Protein AF-A0A2D6P9P2-F1 (afdb_monomer_lite)

pLDDT: mean 72.41, std 14.61, range [41.59, 93.06]

Sequence (341 aa):
MPAPKVDPKKFAAHMAKNKKPKKMTSTQKSLSDISKRANSEAYNEPQGQAKRMMSPLQKMRQDKERKDRDRSGKLKPGVIVRPGKSTAALQRRAMSRLNNDVSEISRSMTPMSKRFGKAVDAKKFDAYKKHVKKHDLDEPSVRFIDDNPNHMQAKRAMKDKNMAMAVKLYKAAHKESVDEGHLKKGQTVTPTKGPHKGVPHEIIHDFGDGHYNIKPKNMPASRIKYRLGAARAHKRDLKENTAMNEKLKVSDGMGAWISDFQGSDAPQFKGKSDKERKQMAVAAYLSAKNGKSEEVDEKKITLTTKMKQRAFDRANKTAKPKSMVSLKKAPFKIPPKGKGY

Secondary structure (DSSP, 8-state):
-PPP---HHHHHHHHHHT----PPPHHHHHHHHHHHHHHHHTT-STTHHHHHTS-HHHHHHHHHHHHHB-TTSPBPTT------THHHHHHHHHHHHHHHHHHHHHHHHS-GGGTSPSPB-HHHHHHHHHHHHHTT--HHHHHHHHH-TTSHHHHHHTTSHHHHHHHHHHHHHB--S--S--PPTT-EEEESSSTTTTS-EEEEEE-SSSEEEEEESS--GGG--STTS-EEEEGGGEEE---------GGGHHHHHHHHHHH---GGGTT--HHHHHHHHHHHHHHHHHT------HHHHHHHHHHHHHHHHHHHHHS--GGG---------PPP-----

Structure (mmCIF, N/CA/C/O backbone):
data_AF-A0A2D6P9P2-F1
#
_entry.id   AF-A0A2D6P9P2-F1
#
loop_
_atom_site.group_PDB
_atom_site.id
_atom_site.type_symbol
_atom_site.label_atom_id
_atom_site.label_alt_id
_atom_site.label_comp_id
_atom_site.label_asym_id
_atom_site.label_entity_id
_atom_site.label_seq_id
_atom_site.pdbx_PDB_ins_code
_atom_site.Cartn_x
_atom_site.Cartn_y
_atom_site.Cartn_z
_atom_site.occupancy
_atom_site.B_iso_or_equiv
_atom_site.auth_seq_id
_atom_site.auth_comp_id
_atom_site.auth_asym_id
_atom_site.auth_atom_id
_atom_site.pdbx_PDB_model_num
ATOM 1 N N . MET A 1 1 ? 55.353 -2.648 -111.403 1.00 57.50 1 MET A N 1
ATOM 2 C CA . MET A 1 1 ? 54.816 -3.109 -110.102 1.00 57.50 1 MET A CA 1
ATOM 3 C C . MET A 1 1 ? 53.314 -2.860 -110.081 1.00 57.50 1 MET A C 1
ATOM 5 O O . MET A 1 1 ? 52.928 -1.746 -110.415 1.00 57.50 1 MET A O 1
ATOM 9 N N . PRO A 1 2 ? 52.463 -3.856 -109.785 1.00 64.31 2 PRO A N 1
ATOM 10 C CA . PRO A 1 2 ? 51.017 -3.645 -109.753 1.00 64.31 2 PRO A CA 1
ATOM 11 C C . PRO A 1 2 ? 50.608 -2.832 -108.514 1.00 64.31 2 PRO A C 1
ATOM 13 O O . PRO A 1 2 ? 51.143 -3.042 -107.426 1.00 64.31 2 PRO A O 1
ATOM 16 N N . ALA A 1 3 ? 49.674 -1.892 -108.688 1.00 69.25 3 ALA A N 1
ATOM 17 C CA . ALA A 1 3 ? 49.214 -0.998 -107.627 1.00 69.25 3 ALA A CA 1
ATOM 18 C C . ALA A 1 3 ? 48.562 -1.771 -106.457 1.00 69.25 3 ALA A C 1
ATOM 20 O O . ALA A 1 3 ? 47.852 -2.758 -106.691 1.00 69.25 3 ALA A O 1
ATOM 21 N N . PRO A 1 4 ? 48.768 -1.340 -105.198 1.00 72.12 4 PRO A N 1
ATOM 22 C CA . PRO A 1 4 ? 48.192 -2.004 -104.035 1.00 72.12 4 PRO A CA 1
ATOM 23 C C . PRO A 1 4 ? 46.658 -1.931 -104.062 1.00 72.12 4 PRO A C 1
ATOM 25 O O . PRO A 1 4 ? 46.065 -0.858 -104.169 1.00 72.12 4 PRO A O 1
ATOM 28 N N . LYS A 1 5 ? 46.007 -3.096 -103.952 1.00 75.56 5 LYS A N 1
ATOM 29 C CA . LYS A 1 5 ? 44.544 -3.219 -103.906 1.00 75.56 5 LYS A CA 1
ATOM 30 C C . LYS A 1 5 ? 44.028 -2.645 -102.584 1.00 75.56 5 LYS A C 1
ATOM 32 O O . LYS A 1 5 ? 44.318 -3.181 -101.516 1.00 75.56 5 LYS A O 1
ATOM 37 N N . VAL A 1 6 ? 43.267 -1.554 -102.654 1.00 77.38 6 VAL A N 1
ATOM 38 C CA . VAL A 1 6 ? 42.610 -0.956 -101.484 1.00 77.38 6 VAL A CA 1
ATOM 39 C C . VAL A 1 6 ? 41.462 -1.858 -101.043 1.00 77.38 6 VAL A C 1
ATOM 41 O O . VAL A 1 6 ? 40.563 -2.162 -101.821 1.00 77.38 6 VAL A O 1
ATOM 44 N N . ASP A 1 7 ? 41.497 -2.280 -99.782 1.00 82.06 7 ASP A N 1
ATOM 45 C CA . ASP A 1 7 ? 40.491 -3.156 -99.187 1.00 82.06 7 ASP A CA 1
ATOM 46 C C . ASP A 1 7 ? 39.180 -2.368 -98.941 1.00 82.06 7 ASP A C 1
ATOM 48 O O . ASP A 1 7 ? 39.148 -1.469 -98.084 1.00 82.06 7 ASP A O 1
ATOM 52 N N . PRO A 1 8 ? 38.087 -2.648 -99.679 1.00 79.25 8 PRO A N 1
ATOM 53 C CA . PRO A 1 8 ? 36.887 -1.807 -99.687 1.00 79.25 8 PRO A CA 1
ATOM 54 C C . PRO A 1 8 ? 36.209 -1.727 -98.314 1.00 79.25 8 PRO A C 1
ATOM 56 O O . PRO A 1 8 ? 35.613 -0.704 -97.970 1.00 79.25 8 PRO A O 1
ATOM 59 N N . LYS A 1 9 ? 36.361 -2.762 -97.475 1.00 79.69 9 LYS A N 1
ATOM 60 C CA . LYS A 1 9 ? 35.843 -2.760 -96.099 1.00 79.69 9 LYS A CA 1
ATOM 61 C C . LYS A 1 9 ? 36.589 -1.770 -95.204 1.00 79.69 9 LYS A C 1
ATOM 63 O O . LYS A 1 9 ? 35.957 -1.068 -94.413 1.00 79.69 9 LYS A O 1
ATOM 68 N N . LYS A 1 10 ? 37.915 -1.668 -95.344 1.00 78.56 10 LYS A N 1
ATOM 69 C CA . LYS A 1 10 ? 38.721 -0.691 -94.591 1.00 78.56 10 LYS A CA 1
ATOM 70 C C . LYS A 1 10 ? 38.427 0.736 -95.042 1.00 78.56 10 LYS A C 1
ATOM 72 O O . LYS A 1 10 ? 38.303 1.617 -94.193 1.00 78.56 10 LYS A O 1
ATOM 77 N N . PHE A 1 11 ? 38.238 0.954 -96.343 1.00 78.56 11 PHE A N 1
ATOM 78 C CA . PHE A 1 11 ? 37.854 2.263 -96.871 1.00 78.56 11 PHE A CA 1
ATOM 79 C C . PHE A 1 11 ? 36.463 2.697 -96.378 1.00 78.56 11 PHE A C 1
ATOM 81 O O . PHE A 1 11 ? 36.302 3.807 -95.871 1.00 78.56 11 PHE A O 1
ATOM 88 N N . ALA A 1 12 ? 35.472 1.800 -96.412 1.00 79.44 12 ALA A N 1
ATOM 89 C CA . ALA A 1 12 ? 34.134 2.079 -95.891 1.00 79.44 12 ALA A CA 1
ATOM 90 C C . ALA A 1 12 ? 34.145 2.402 -94.384 1.00 79.44 12 ALA A C 1
ATOM 92 O O . ALA A 1 12 ? 33.489 3.349 -93.943 1.00 79.44 12 ALA A O 1
ATOM 93 N N . ALA A 1 13 ? 34.936 1.666 -93.595 1.00 78.50 13 ALA A N 1
ATOM 94 C CA . ALA A 1 13 ? 35.099 1.923 -92.166 1.00 78.50 13 ALA A CA 1
ATOM 95 C C . ALA A 1 13 ? 35.764 3.282 -91.886 1.00 78.50 13 ALA A C 1
ATOM 97 O O . ALA A 1 13 ? 35.364 3.987 -90.958 1.00 78.50 13 ALA A O 1
ATOM 98 N N . HIS A 1 14 ? 36.744 3.679 -92.701 1.00 75.56 14 HIS A N 1
ATOM 99 C CA . HIS A 1 14 ? 37.381 4.992 -92.599 1.00 75.56 14 HIS A CA 1
ATOM 100 C C . HIS A 1 14 ? 36.400 6.128 -92.939 1.00 75.56 14 HIS A C 1
ATOM 102 O O . HIS A 1 14 ? 36.301 7.111 -92.205 1.00 75.56 14 HIS A O 1
ATOM 108 N N . MET A 1 15 ? 35.583 5.958 -93.982 1.00 78.12 15 MET A N 1
ATOM 109 C CA . MET A 1 15 ? 34.559 6.936 -94.370 1.00 78.12 15 MET A CA 1
ATOM 110 C C . MET A 1 15 ? 33.424 7.058 -93.341 1.00 78.12 15 MET A C 1
ATOM 112 O O . MET A 1 15 ? 32.852 8.135 -93.176 1.00 78.12 15 MET A O 1
ATOM 116 N N . ALA A 1 16 ? 33.099 5.983 -92.617 1.00 74.00 16 ALA A N 1
ATOM 117 C CA . ALA A 1 16 ? 32.102 6.014 -91.548 1.00 74.00 16 ALA A CA 1
ATOM 118 C C . ALA A 1 16 ? 32.585 6.782 -90.305 1.00 74.00 16 ALA A C 1
ATOM 120 O O . ALA A 1 16 ? 31.787 7.481 -89.682 1.00 74.00 16 ALA A O 1
ATOM 121 N N . LYS A 1 17 ? 33.883 6.709 -89.974 1.00 69.81 17 LYS A N 1
ATOM 122 C CA . LYS A 1 17 ? 34.466 7.406 -88.812 1.00 69.81 17 LYS A CA 1
ATOM 123 C C . LYS A 1 17 ? 34.459 8.932 -88.947 1.00 69.81 17 LYS A C 1
ATOM 125 O O . LYS A 1 17 ? 34.343 9.619 -87.940 1.00 69.81 17 LYS A O 1
ATOM 130 N N . ASN A 1 18 ? 34.504 9.458 -90.173 1.00 67.56 18 ASN A N 1
ATOM 131 C CA . ASN A 1 18 ? 34.502 10.904 -90.429 1.00 67.56 18 ASN A CA 1
ATOM 132 C C . ASN A 1 18 ? 33.100 11.511 -90.616 1.00 67.56 18 ASN A C 1
ATOM 134 O O . ASN A 1 18 ? 32.968 12.722 -90.811 1.00 67.56 18 ASN A O 1
ATOM 138 N N . LYS A 1 19 ? 32.027 10.713 -90.529 1.00 72.56 19 LYS A N 1
ATOM 139 C CA . LYS A 1 19 ? 30.658 11.245 -90.550 1.00 72.56 19 LYS A CA 1
ATOM 140 C C . LYS A 1 19 ? 30.336 11.859 -89.190 1.00 72.56 19 LYS A C 1
ATOM 142 O O . LYS A 1 19 ? 30.062 11.151 -88.225 1.00 72.56 19 LYS A O 1
ATOM 147 N N . LYS A 1 20 ? 30.353 13.195 -89.120 1.00 68.81 20 LYS A N 1
ATOM 148 C CA . LYS A 1 20 ? 29.906 13.944 -87.935 1.00 68.81 20 LYS A CA 1
ATOM 149 C C . LYS A 1 20 ? 28.488 13.487 -87.543 1.00 68.81 20 LYS A C 1
ATOM 151 O O . LYS A 1 20 ? 27.648 13.315 -88.432 1.00 68.81 20 LYS A O 1
ATOM 156 N N . PRO A 1 21 ? 28.195 13.299 -86.243 1.00 67.56 21 PRO A N 1
ATOM 157 C CA . PRO A 1 21 ? 26.869 12.885 -85.802 1.00 67.56 21 PRO A CA 1
ATOM 158 C C . PRO A 1 21 ? 25.836 13.918 -86.261 1.00 67.56 21 PRO A C 1
ATOM 160 O O . PRO A 1 21 ? 26.009 15.119 -86.028 1.00 67.56 21 PRO A O 1
ATOM 163 N N . LYS A 1 22 ? 24.770 13.462 -86.931 1.00 71.12 22 LYS A N 1
ATOM 164 C CA . LYS A 1 22 ? 23.653 14.329 -87.328 1.00 71.12 22 LYS A CA 1
ATOM 165 C C . LYS A 1 22 ? 23.064 14.947 -86.057 1.00 71.12 22 LYS A C 1
ATOM 167 O O . LYS A 1 22 ? 22.481 14.245 -85.234 1.00 71.12 22 LYS A O 1
ATOM 172 N N . LYS A 1 23 ? 23.258 16.253 -85.866 1.00 74.12 23 LYS A N 1
ATOM 173 C CA . LYS A 1 23 ? 22.655 16.991 -84.752 1.00 74.12 23 LYS A CA 1
ATOM 174 C C . LYS A 1 23 ? 21.159 17.121 -85.041 1.00 74.12 23 LYS A C 1
ATOM 176 O O . LYS A 1 23 ? 20.794 17.601 -86.108 1.00 74.12 23 LYS A O 1
ATOM 181 N N . MET A 1 24 ? 20.308 16.676 -84.115 1.00 70.69 24 MET A N 1
ATOM 182 C CA . MET A 1 24 ? 18.855 16.833 -84.252 1.00 70.69 24 MET A CA 1
ATOM 183 C C . MET A 1 24 ? 18.488 18.315 -84.358 1.00 70.69 24 MET A C 1
ATOM 185 O O . MET A 1 24 ? 19.046 19.141 -83.623 1.00 70.69 24 MET A O 1
ATOM 189 N N . THR A 1 25 ? 17.545 18.634 -85.245 1.00 79.50 25 THR A N 1
ATOM 190 C CA . THR A 1 25 ? 16.988 19.989 -85.363 1.00 79.50 25 THR A CA 1
ATOM 191 C C . THR A 1 25 ? 16.241 20.360 -84.076 1.00 79.50 25 THR A C 1
ATOM 193 O O . THR A 1 25 ? 15.840 19.479 -83.309 1.00 79.50 25 THR A O 1
ATOM 196 N N . SER A 1 26 ? 16.065 21.655 -83.787 1.00 76.06 26 SER A N 1
ATOM 197 C CA . SER A 1 26 ? 15.370 22.087 -82.560 1.00 76.06 26 SER A CA 1
ATOM 198 C C . SER A 1 26 ? 13.946 21.524 -82.484 1.00 76.06 26 SER A C 1
ATOM 200 O O . SER A 1 26 ? 13.524 21.105 -81.410 1.00 76.06 26 SER A O 1
ATOM 202 N N . THR A 1 27 ? 13.267 21.395 -83.627 1.00 78.31 27 THR A N 1
ATOM 203 C CA . THR A 1 27 ? 11.942 20.772 -83.748 1.00 78.31 27 THR A CA 1
ATOM 204 C C . THR A 1 27 ? 11.964 19.280 -83.415 1.00 78.31 27 THR A C 1
ATOM 206 O O . THR A 1 27 ? 11.088 18.780 -82.721 1.00 78.31 27 THR A O 1
ATOM 209 N N . GLN A 1 28 ? 12.989 18.539 -83.847 1.00 79.19 28 GLN A N 1
ATOM 210 C CA . GLN A 1 28 ? 13.131 17.127 -83.472 1.00 79.19 28 GLN A CA 1
ATOM 211 C C . GLN A 1 28 ? 13.452 16.960 -81.983 1.00 79.19 28 GLN A C 1
ATOM 213 O O . GLN A 1 28 ? 12.984 16.013 -81.352 1.00 79.19 28 GLN A O 1
ATOM 218 N N . LYS A 1 29 ? 14.214 17.894 -81.400 1.00 77.94 29 LYS A N 1
ATOM 219 C CA . LYS A 1 29 ? 14.468 17.916 -79.954 1.00 77.94 29 LYS A CA 1
ATOM 220 C C . LYS A 1 29 ? 13.188 18.185 -79.168 1.00 77.94 29 LYS A C 1
ATOM 222 O O . LYS A 1 29 ? 12.883 17.397 -78.277 1.00 77.94 29 LYS A O 1
ATOM 227 N N . SER A 1 30 ? 12.415 19.207 -79.541 1.00 79.50 30 SER A N 1
ATOM 228 C CA . SER A 1 30 ? 11.166 19.544 -78.851 1.00 79.50 30 SER A CA 1
ATOM 229 C C . SER A 1 30 ? 10.149 18.407 -78.932 1.00 79.50 30 SER A C 1
ATOM 231 O O . SER A 1 30 ? 9.590 18.030 -77.907 1.00 79.50 30 SER A O 1
ATOM 233 N N . LEU A 1 31 ? 9.989 17.772 -80.097 1.00 80.31 31 LEU A N 1
ATOM 234 C CA . LEU A 1 31 ? 9.126 16.595 -80.249 1.00 80.31 31 LEU A CA 1
ATOM 235 C C . LEU A 1 31 ? 9.603 15.409 -79.398 1.00 80.31 31 LEU A C 1
ATOM 237 O O . LEU A 1 31 ? 8.785 14.727 -78.780 1.00 80.31 31 LEU A O 1
ATOM 241 N N . SER A 1 32 ? 10.920 15.184 -79.302 1.00 78.38 32 SER A N 1
ATOM 242 C CA . SER A 1 32 ? 11.469 14.138 -78.430 1.00 78.38 32 SER A CA 1
ATOM 243 C C . SER A 1 32 ? 11.206 14.420 -76.950 1.00 78.38 32 SER A C 1
ATOM 245 O O . SER A 1 32 ? 10.951 13.496 -76.182 1.00 78.38 32 SER A O 1
ATOM 247 N N . ASP A 1 33 ? 11.232 15.686 -76.542 1.00 80.25 33 ASP A N 1
ATOM 248 C CA . ASP A 1 33 ? 11.024 16.074 -75.151 1.00 80.25 33 ASP A CA 1
ATOM 249 C C . ASP A 1 33 ? 9.540 16.065 -74.775 1.00 80.25 33 ASP A C 1
ATOM 251 O O . ASP A 1 33 ? 9.209 15.637 -73.672 1.00 80.25 33 ASP A O 1
ATOM 255 N N . ILE A 1 34 ? 8.646 16.429 -75.702 1.00 77.31 34 ILE A N 1
ATOM 256 C CA . ILE A 1 34 ? 7.190 16.281 -75.548 1.00 77.31 34 ILE A CA 1
ATOM 257 C C . ILE A 1 34 ? 6.821 14.795 -75.437 1.00 77.31 34 ILE A C 1
ATOM 259 O O . ILE A 1 34 ? 6.101 14.410 -74.522 1.00 77.31 34 ILE A O 1
ATOM 263 N N . SER A 1 35 ? 7.388 13.939 -76.293 1.00 75.00 35 SER A N 1
ATOM 264 C CA . SER A 1 35 ? 7.209 12.480 -76.233 1.00 75.00 35 SER A CA 1
ATOM 265 C C . SER A 1 35 ? 7.694 11.874 -74.907 1.00 75.00 35 SER A C 1
ATOM 267 O O . SER A 1 35 ? 7.013 11.035 -74.314 1.00 75.00 35 SER A O 1
ATOM 269 N N . LYS A 1 36 ? 8.843 12.320 -74.380 1.00 74.75 36 LYS A N 1
ATOM 270 C CA . LYS A 1 36 ? 9.326 11.897 -73.052 1.00 74.75 36 LYS A CA 1
ATOM 271 C C . LYS A 1 36 ? 8.395 12.357 -71.931 1.00 74.75 36 LYS A C 1
ATOM 273 O O . LYS A 1 36 ? 8.162 11.589 -71.001 1.00 74.75 36 LYS A O 1
ATOM 278 N N . ARG A 1 37 ? 7.859 13.579 -72.022 1.00 73.06 37 ARG A N 1
ATOM 279 C CA . ARG A 1 37 ? 6.931 14.138 -71.029 1.00 73.06 37 ARG A CA 1
ATOM 280 C C . ARG A 1 37 ? 5.601 13.382 -71.022 1.00 73.06 37 ARG A C 1
ATOM 282 O O . ARG A 1 37 ? 5.218 12.881 -69.970 1.00 73.06 37 ARG A O 1
ATOM 289 N N . ALA A 1 38 ? 5.009 13.150 -72.192 1.00 64.69 38 ALA A N 1
ATOM 290 C CA . ALA A 1 38 ? 3.782 12.368 -72.344 1.00 64.69 38 ALA A CA 1
ATOM 291 C C . ALA A 1 38 ? 3.931 10.927 -71.814 1.00 64.69 38 ALA A C 1
ATOM 293 O O . ALA A 1 38 ? 3.071 10.439 -71.086 1.00 64.69 38 ALA A O 1
ATOM 294 N N . ASN A 1 39 ? 5.064 10.263 -72.077 1.00 64.44 39 ASN A N 1
ATOM 295 C CA . ASN A 1 39 ? 5.340 8.930 -71.521 1.00 64.44 39 ASN A CA 1
ATOM 296 C C . ASN A 1 39 ? 5.574 8.937 -69.998 1.00 64.44 39 ASN A C 1
ATOM 298 O O . ASN A 1 39 ? 5.305 7.940 -69.328 1.00 64.44 39 ASN A O 1
ATOM 302 N N . SER A 1 40 ? 6.075 10.042 -69.435 1.00 61.38 40 SER A N 1
ATOM 303 C CA . SER A 1 40 ? 6.220 10.202 -67.981 1.00 61.38 40 SER A CA 1
ATOM 304 C C . SER A 1 40 ? 4.900 10.540 -67.277 1.00 61.38 40 SER A C 1
ATOM 306 O O . SER A 1 40 ? 4.716 10.176 -66.117 1.00 61.38 40 SER A O 1
ATOM 308 N N . GLU A 1 41 ? 3.966 11.180 -67.983 1.00 56.53 41 GLU A N 1
ATOM 309 C CA . GLU A 1 41 ? 2.624 11.523 -67.498 1.00 56.53 41 GLU A CA 1
ATOM 310 C C . GLU A 1 41 ? 1.655 10.338 -67.600 1.00 56.53 41 GLU A C 1
ATOM 312 O O . GLU A 1 41 ? 0.906 10.098 -66.659 1.00 56.53 41 GLU A O 1
ATOM 317 N N . ALA A 1 42 ? 1.768 9.494 -68.632 1.00 52.81 42 ALA A N 1
ATOM 318 C CA . ALA A 1 42 ? 1.022 8.232 -68.741 1.00 52.81 42 ALA A CA 1
ATOM 319 C C . ALA A 1 42 ? 1.360 7.214 -67.624 1.00 52.81 42 ALA A C 1
ATOM 321 O O . ALA A 1 42 ? 0.612 6.273 -67.374 1.00 52.81 42 ALA A O 1
ATOM 322 N N . TYR A 1 43 ? 2.474 7.406 -66.907 1.00 49.25 43 TYR A N 1
ATOM 323 C CA . TYR A 1 43 ? 2.828 6.639 -65.704 1.00 49.25 43 TYR A CA 1
ATOM 324 C C . TYR A 1 43 ? 2.264 7.232 -64.396 1.00 49.25 43 TYR A C 1
ATOM 326 O O . TYR A 1 43 ? 2.482 6.656 -63.325 1.00 49.25 43 TYR A O 1
ATOM 334 N N . ASN A 1 44 ? 1.554 8.364 -64.482 1.00 52.28 44 ASN A N 1
ATOM 335 C CA . ASN A 1 44 ? 0.968 9.122 -63.375 1.00 52.28 44 ASN A CA 1
ATOM 336 C C . ASN A 1 44 ? -0.570 9.241 -63.468 1.00 52.28 44 ASN A C 1
ATOM 338 O O . ASN A 1 44 ? -1.151 10.167 -62.912 1.00 52.28 44 ASN A O 1
ATOM 342 N N . GLU A 1 45 ? -1.247 8.284 -64.099 1.00 49.41 45 GLU A N 1
ATOM 343 C CA . GLU A 1 45 ? -2.672 8.011 -63.846 1.00 49.41 45 GLU A CA 1
ATOM 344 C C . GLU A 1 45 ? -2.842 7.214 -62.521 1.00 49.41 45 GLU A C 1
ATOM 346 O O . GLU A 1 45 ? -1.845 6.727 -61.975 1.00 49.41 45 GLU A O 1
ATOM 351 N N . PRO A 1 46 ? -4.048 7.116 -61.914 1.00 44.38 46 PRO A N 1
ATOM 352 C CA . PRO A 1 46 ? -4.297 7.151 -60.458 1.00 44.38 46 PRO A CA 1
ATOM 353 C C . PRO A 1 46 ? -3.842 5.924 -59.639 1.00 44.38 46 PRO A C 1
ATOM 355 O O . PRO A 1 46 ? -4.227 5.752 -58.487 1.00 44.38 46 PRO A O 1
ATOM 358 N N . GLN A 1 47 ? -2.945 5.098 -60.171 1.00 47.97 47 GLN A N 1
ATOM 359 C CA . GLN A 1 47 ? -2.134 4.147 -59.405 1.00 47.97 47 GLN A CA 1
ATOM 360 C C . GLN A 1 47 ? -0.881 4.797 -58.769 1.00 47.97 47 GLN A C 1
ATOM 362 O O . GLN A 1 47 ? -0.149 4.151 -58.013 1.00 47.97 47 GLN A O 1
ATOM 367 N N . GLY A 1 48 ? -0.615 6.080 -59.051 1.00 45.47 48 GLY A N 1
ATOM 368 C CA . GLY A 1 48 ? 0.563 6.823 -58.580 1.00 45.47 48 GLY A CA 1
ATOM 369 C C . GLY A 1 48 ? 0.598 7.167 -57.082 1.00 45.47 48 GLY A C 1
ATOM 370 O O . GLY A 1 48 ? 1.687 7.331 -56.526 1.00 45.47 48 GLY A O 1
ATOM 371 N N . GLN A 1 49 ? -0.546 7.220 -56.387 1.00 48.12 49 GLN A N 1
ATOM 372 C CA . GLN A 1 49 ? -0.560 7.498 -54.940 1.00 48.12 49 GLN A CA 1
ATOM 373 C C . GLN A 1 49 ? 0.029 6.338 -54.118 1.00 48.12 49 GLN A C 1
ATOM 375 O O . GLN A 1 49 ? 0.782 6.572 -53.174 1.00 48.12 49 GLN A O 1
ATOM 380 N N . ALA A 1 50 ? -0.202 5.087 -54.528 1.00 47.72 50 ALA A N 1
ATOM 381 C CA . ALA A 1 50 ? 0.307 3.912 -53.817 1.00 47.72 50 ALA A CA 1
ATOM 382 C C . ALA A 1 50 ? 1.840 3.765 -53.911 1.00 47.72 50 ALA A C 1
ATOM 384 O O . ALA A 1 50 ? 2.487 3.332 -52.959 1.00 47.72 50 ALA A O 1
ATOM 385 N N . LYS A 1 51 ? 2.460 4.180 -55.026 1.00 49.66 51 LYS A N 1
ATOM 386 C CA . LYS A 1 51 ? 3.926 4.101 -55.203 1.00 49.66 51 LYS A CA 1
ATOM 387 C C . LYS A 1 51 ? 4.696 5.143 -54.391 1.00 49.66 51 LYS A C 1
ATOM 389 O O . LYS A 1 51 ? 5.849 4.895 -54.045 1.00 49.66 51 LYS A O 1
ATOM 394 N N . ARG A 1 52 ? 4.078 6.281 -54.052 1.00 51.78 52 ARG A N 1
ATOM 395 C CA . ARG A 1 52 ? 4.666 7.273 -53.131 1.00 51.78 52 ARG A CA 1
ATOM 396 C C . ARG A 1 52 ? 4.652 6.812 -51.669 1.00 51.78 52 ARG A C 1
ATOM 398 O O . ARG A 1 52 ? 5.428 7.326 -50.876 1.00 51.78 52 ARG A O 1
ATOM 405 N N . MET A 1 53 ? 3.829 5.816 -51.342 1.00 51.12 53 MET A N 1
ATOM 406 C CA . MET A 1 53 ? 3.703 5.236 -49.999 1.00 51.12 53 MET A CA 1
ATOM 407 C C . MET A 1 53 ? 4.644 4.038 -49.766 1.00 51.12 53 MET A C 1
ATOM 409 O O . MET A 1 53 ? 4.664 3.474 -48.675 1.00 51.12 53 MET A O 1
ATOM 413 N N . MET A 1 54 ? 5.431 3.621 -50.767 1.00 58.22 54 MET A N 1
ATOM 414 C CA . MET A 1 54 ? 6.369 2.504 -50.612 1.00 58.22 54 MET A CA 1
ATOM 415 C C . MET A 1 54 ? 7.629 2.957 -49.876 1.00 58.22 54 MET A C 1
ATOM 417 O O . MET A 1 54 ? 8.296 3.906 -50.293 1.00 58.22 54 MET A O 1
ATOM 421 N N . SER A 1 55 ? 7.991 2.248 -48.803 1.00 72.19 55 SER A N 1
ATOM 422 C CA . SER A 1 55 ? 9.195 2.587 -48.042 1.00 72.19 55 SER A CA 1
ATOM 423 C C . SER A 1 55 ? 10.450 2.496 -48.929 1.00 72.19 55 SER A C 1
ATOM 425 O O . SER A 1 55 ? 10.515 1.640 -49.823 1.00 72.19 55 SER A O 1
ATOM 427 N N . PRO A 1 56 ? 11.493 3.309 -48.671 1.00 70.62 56 PRO A N 1
ATOM 428 C CA . PRO A 1 56 ? 12.749 3.251 -49.426 1.00 70.62 56 PRO A CA 1
ATOM 429 C C . PRO A 1 56 ? 13.349 1.836 -49.517 1.00 70.62 56 PRO A C 1
ATOM 431 O O . PRO A 1 56 ? 13.937 1.462 -50.533 1.00 70.62 56 PRO A O 1
ATOM 434 N N . LEU A 1 57 ? 13.142 1.012 -48.483 1.00 69.38 57 LEU A N 1
ATOM 435 C CA . LEU A 1 57 ? 13.606 -0.373 -48.440 1.00 69.38 57 LEU A CA 1
ATOM 436 C C . LEU A 1 57 ? 12.794 -1.304 -49.352 1.00 69.38 57 LEU A C 1
ATOM 438 O O . LEU A 1 57 ? 13.368 -2.155 -50.033 1.00 69.38 57 LEU A O 1
ATOM 442 N N . GLN A 1 58 ? 11.470 -1.140 -49.398 1.00 72.94 58 GLN A N 1
ATOM 443 C CA . GLN A 1 58 ? 10.618 -1.896 -50.319 1.00 72.94 58 GLN A CA 1
ATOM 444 C C . GLN A 1 58 ? 10.924 -1.528 -51.774 1.00 72.94 58 GLN A C 1
ATOM 446 O O . GLN A 1 58 ? 10.943 -2.411 -52.632 1.00 72.94 58 GLN A O 1
ATOM 451 N N . LYS A 1 59 ? 11.230 -0.251 -52.041 1.00 76.75 59 LYS A N 1
ATOM 452 C CA . LYS A 1 59 ? 11.609 0.225 -53.376 1.00 76.75 59 LYS A CA 1
ATOM 453 C C . LYS A 1 59 ? 12.904 -0.432 -53.859 1.00 76.75 59 LYS A C 1
ATOM 455 O O . LYS A 1 59 ? 12.918 -1.033 -54.927 1.00 76.75 59 LYS A O 1
ATOM 460 N N . MET A 1 60 ? 13.942 -0.457 -53.018 1.00 70.56 60 MET A N 1
ATOM 461 C CA . MET A 1 60 ? 15.193 -1.162 -53.337 1.00 70.56 60 MET A CA 1
ATOM 462 C C . MET A 1 60 ? 15.002 -2.666 -53.578 1.00 70.56 60 MET A C 1
ATOM 464 O O . MET A 1 60 ? 15.683 -3.234 -54.432 1.00 70.56 60 MET A O 1
ATOM 468 N N . ARG A 1 61 ? 14.097 -3.329 -52.842 1.00 73.75 61 ARG A N 1
ATOM 469 C CA . ARG A 1 61 ? 13.803 -4.758 -53.056 1.00 73.75 61 ARG A CA 1
ATOM 470 C C . ARG A 1 61 ? 13.158 -5.002 -54.418 1.00 73.75 61 ARG A C 1
ATOM 472 O O . ARG A 1 61 ? 13.627 -5.876 -55.141 1.00 73.75 61 ARG A O 1
ATOM 479 N N . GLN A 1 62 ? 12.155 -4.206 -54.790 1.00 76.44 62 GLN A N 1
ATOM 480 C CA . GLN A 1 62 ? 11.499 -4.330 -56.095 1.00 76.44 62 GLN A CA 1
ATOM 481 C C . GLN A 1 62 ? 12.435 -3.993 -57.259 1.00 76.44 62 GLN A C 1
ATOM 483 O O . GLN A 1 62 ? 12.419 -4.690 -58.271 1.00 76.44 62 GLN A O 1
ATOM 488 N N . ASP A 1 63 ? 13.277 -2.967 -57.119 1.00 74.69 63 ASP A N 1
ATOM 489 C CA . ASP A 1 63 ? 14.241 -2.593 -58.159 1.00 74.69 63 ASP A CA 1
ATOM 490 C C . ASP A 1 63 ? 15.285 -3.697 -58.377 1.00 74.69 63 ASP A C 1
ATOM 492 O O . ASP A 1 63 ? 15.648 -4.002 -59.516 1.00 74.69 63 ASP A O 1
ATOM 496 N N . LYS A 1 64 ? 15.724 -4.355 -57.296 1.00 74.50 64 LYS A N 1
ATOM 497 C CA . LYS A 1 64 ? 16.630 -5.507 -57.372 1.00 74.50 64 LYS A CA 1
ATOM 498 C C . LYS A 1 64 ? 15.956 -6.719 -58.021 1.00 74.50 64 LYS A C 1
ATOM 500 O O . LYS A 1 64 ? 16.518 -7.310 -58.934 1.00 74.50 64 LYS A O 1
ATOM 505 N N . GLU A 1 65 ? 14.723 -7.028 -57.629 1.00 69.62 65 GLU A N 1
ATOM 506 C CA . GLU A 1 65 ? 13.951 -8.143 -58.192 1.00 69.62 65 GLU A CA 1
ATOM 507 C C . GLU A 1 65 ? 13.647 -7.951 -59.690 1.00 69.62 65 GLU A C 1
ATOM 509 O O . GLU A 1 65 ? 13.738 -8.897 -60.472 1.00 69.62 65 GLU A O 1
ATOM 514 N N . ARG A 1 66 ? 13.373 -6.713 -60.124 1.00 71.94 66 ARG A N 1
ATOM 515 C CA . ARG A 1 66 ? 13.231 -6.358 -61.548 1.00 71.94 66 ARG A CA 1
ATOM 516 C C . ARG A 1 66 ? 14.539 -6.487 -62.319 1.00 71.94 66 ARG A C 1
ATOM 518 O O . ARG A 1 66 ? 14.523 -6.880 -63.481 1.00 71.94 66 ARG A O 1
ATOM 525 N N . LYS A 1 67 ? 15.668 -6.152 -61.693 1.00 75.94 67 LYS A N 1
ATOM 526 C CA . LYS A 1 67 ? 16.993 -6.256 -62.314 1.00 75.94 67 LYS A CA 1
ATOM 527 C C . LYS A 1 67 ? 17.418 -7.712 -62.521 1.00 75.94 67 LYS A C 1
ATOM 529 O O . LYS A 1 67 ? 18.074 -8.011 -63.525 1.00 75.94 67 LYS A O 1
ATOM 534 N N . ASP A 1 68 ? 17.006 -8.592 -61.613 1.00 71.31 68 ASP A N 1
ATOM 535 C CA . ASP A 1 68 ? 17.366 -10.012 -61.601 1.00 71.31 68 ASP A CA 1
ATOM 536 C C . ASP A 1 68 ? 16.439 -10.882 -62.475 1.00 71.31 68 ASP A C 1
ATOM 538 O O . ASP A 1 68 ? 16.798 -12.014 -62.805 1.00 71.31 68 ASP A O 1
ATOM 542 N N . ARG A 1 69 ? 15.288 -10.357 -62.921 1.00 75.50 69 ARG A N 1
ATOM 543 C CA . ARG A 1 69 ? 14.389 -11.019 -63.882 1.00 75.50 69 ARG A CA 1
ATOM 544 C C . ARG A 1 69 ? 14.678 -10.620 -65.333 1.00 75.50 69 ARG A C 1
ATOM 546 O O . ARG A 1 69 ? 15.133 -9.516 -65.634 1.00 75.50 69 ARG A O 1
ATOM 553 N N . ASP A 1 70 ? 14.453 -11.553 -66.244 1.00 73.88 70 ASP A N 1
ATOM 554 C CA . ASP A 1 70 ? 14.484 -11.349 -67.685 1.00 73.88 70 ASP A CA 1
ATOM 555 C C . ASP A 1 70 ? 13.157 -10.762 -68.201 1.00 73.88 70 ASP A C 1
ATOM 557 O O . ASP A 1 70 ? 12.201 -10.547 -67.452 1.00 73.88 70 ASP A O 1
ATOM 561 N N . ARG A 1 71 ? 13.089 -10.487 -69.508 1.00 64.94 71 ARG A N 1
ATOM 562 C CA . ARG A 1 71 ? 11.910 -9.890 -70.162 1.00 64.94 71 ARG A CA 1
ATOM 563 C C . ARG A 1 71 ? 10.658 -10.779 -70.093 1.00 64.94 71 ARG A C 1
ATOM 565 O O . ARG A 1 71 ? 9.564 -10.279 -70.322 1.00 64.94 71 ARG A O 1
ATOM 572 N N . SER A 1 72 ? 10.822 -12.064 -69.770 1.00 63.16 72 SER A N 1
ATOM 573 C CA . SER A 1 72 ? 9.747 -13.047 -69.597 1.00 63.16 72 SER A CA 1
ATOM 574 C C . SER A 1 72 ? 9.353 -13.264 -68.129 1.00 63.16 72 SER A C 1
ATOM 576 O O . SER A 1 72 ? 8.500 -14.096 -67.832 1.00 63.16 72 SER A O 1
ATOM 578 N N . GLY A 1 73 ? 9.961 -12.516 -67.199 1.00 66.19 73 GLY A N 1
ATOM 579 C CA . GLY A 1 73 ? 9.705 -12.622 -65.763 1.00 66.19 73 GLY A CA 1
ATOM 580 C C . GLY A 1 73 ? 10.440 -13.771 -65.066 1.00 66.19 73 GLY A C 1
ATOM 581 O O . GLY A 1 73 ? 10.252 -13.960 -63.864 1.00 66.19 73 GLY A O 1
ATOM 582 N N . LYS A 1 74 ? 11.302 -14.515 -65.768 1.00 68.56 74 LYS A N 1
ATOM 583 C CA . LYS A 1 74 ? 12.122 -15.587 -65.190 1.00 68.56 74 LYS A CA 1
ATOM 584 C C . LYS A 1 74 ? 13.441 -15.022 -64.668 1.00 68.56 74 LYS A C 1
ATOM 586 O O . LYS A 1 74 ? 13.951 -14.028 -65.174 1.00 68.56 74 LYS A O 1
ATOM 591 N N . LEU A 1 75 ? 13.988 -15.608 -63.604 1.00 64.31 75 LEU A N 1
ATOM 592 C CA . LEU A 1 75 ? 15.277 -15.177 -63.052 1.00 64.31 75 LEU A CA 1
ATOM 593 C C . LEU A 1 75 ? 16.396 -15.432 -64.068 1.00 64.31 75 LEU A C 1
ATOM 595 O O . LEU A 1 75 ? 16.460 -16.508 -64.663 1.00 64.31 75 LEU A O 1
ATOM 599 N N . LYS A 1 76 ? 17.283 -14.451 -64.257 1.00 72.19 76 LYS A N 1
ATOM 600 C CA . LYS A 1 76 ? 18.400 -14.564 -65.200 1.00 72.19 76 LYS A CA 1
ATOM 601 C C . LYS A 1 76 ? 19.324 -15.725 -64.792 1.00 72.19 76 LYS A C 1
ATOM 603 O O . LYS A 1 76 ? 19.742 -15.786 -63.629 1.00 72.19 76 LYS A O 1
ATOM 608 N N . PRO A 1 77 ? 19.686 -16.627 -65.720 1.00 49.44 77 PRO A N 1
ATOM 609 C CA . PRO A 1 77 ? 20.593 -17.729 -65.420 1.00 49.44 77 PRO A CA 1
ATOM 610 C C . PRO A 1 77 ? 21.988 -17.168 -65.101 1.00 49.44 77 PRO A C 1
ATOM 612 O O . PRO A 1 77 ? 22.577 -16.453 -65.907 1.00 49.44 77 PRO A O 1
ATOM 615 N N . GLY A 1 78 ? 22.485 -17.438 -63.888 1.00 58.12 78 GLY A N 1
ATOM 616 C CA . GLY A 1 78 ? 23.746 -16.894 -63.353 1.00 58.12 78 GLY A CA 1
ATOM 617 C C . GLY A 1 78 ? 23.642 -16.317 -61.934 1.00 58.12 78 GLY A C 1
ATOM 618 O O . GLY A 1 78 ? 24.657 -16.159 -61.262 1.00 58.12 78 GLY A O 1
ATOM 619 N N . VAL A 1 79 ? 22.426 -16.078 -61.427 1.00 53.50 79 VAL A N 1
ATOM 620 C CA . VAL A 1 79 ? 22.165 -15.651 -60.034 1.00 53.50 79 VAL A CA 1
ATOM 621 C C . VAL A 1 79 ? 21.961 -16.870 -59.117 1.00 53.50 79 VAL A C 1
ATOM 623 O O . VAL A 1 79 ? 21.031 -16.930 -58.321 1.00 53.50 79 VAL A O 1
ATOM 626 N N . ILE A 1 80 ? 22.817 -17.889 -59.235 1.00 47.41 80 ILE A N 1
ATOM 627 C CA . ILE A 1 80 ? 22.889 -18.984 -58.256 1.00 47.41 80 ILE A CA 1
ATOM 628 C C . ILE A 1 80 ? 24.091 -18.689 -57.363 1.00 47.41 80 ILE A C 1
ATOM 630 O O . ILE A 1 80 ? 25.245 -18.895 -57.737 1.00 47.41 80 ILE A O 1
ATOM 634 N N . VAL A 1 81 ? 23.818 -18.133 -56.184 1.00 47.72 81 VAL A N 1
ATOM 635 C CA . VAL A 1 81 ? 24.840 -17.803 -55.187 1.00 47.72 81 VAL A CA 1
ATOM 636 C C . VAL A 1 81 ? 25.420 -19.102 -54.621 1.00 47.72 81 VAL A C 1
ATOM 638 O O . VAL A 1 81 ? 24.763 -19.806 -53.858 1.00 47.72 81 VAL A O 1
ATOM 641 N N . ARG A 1 82 ? 26.676 -19.408 -54.964 1.00 43.38 82 ARG A N 1
ATOM 642 C CA . ARG A 1 82 ? 27.499 -20.393 -54.242 1.00 43.38 82 ARG A CA 1
ATOM 643 C C . ARG A 1 82 ? 27.725 -19.902 -52.798 1.00 43.38 82 ARG A C 1
ATOM 645 O O . ARG A 1 82 ? 28.131 -18.749 -52.627 1.00 43.38 82 ARG A O 1
ATOM 652 N N . PRO A 1 83 ? 27.522 -20.726 -51.751 1.00 41.97 83 PRO A N 1
ATOM 653 C CA . PRO A 1 83 ? 27.686 -20.293 -50.366 1.00 41.97 83 PRO A CA 1
ATOM 654 C C . PRO A 1 83 ? 29.175 -20.264 -49.985 1.00 41.97 83 PRO A C 1
ATOM 656 O O . PRO A 1 83 ? 29.711 -21.196 -49.398 1.00 41.97 83 PRO A O 1
ATOM 659 N N . GLY A 1 84 ? 29.873 -19.185 -50.335 1.00 41.59 84 GLY A N 1
ATOM 660 C CA . GLY A 1 84 ? 31.234 -18.915 -49.867 1.00 41.59 84 GLY A CA 1
ATOM 661 C C . GLY A 1 84 ? 31.226 -17.993 -48.648 1.00 41.59 84 GLY A C 1
ATOM 662 O O . GLY A 1 84 ? 30.606 -16.934 -48.727 1.00 41.59 84 GLY A O 1
ATOM 663 N N . LYS A 1 85 ? 31.912 -18.416 -47.566 1.00 47.59 85 LYS A N 1
ATOM 664 C CA . LYS A 1 85 ? 32.466 -17.765 -46.334 1.00 47.59 85 LYS A CA 1
ATOM 665 C C . LYS A 1 85 ? 31.944 -16.392 -45.832 1.00 47.59 85 LYS A C 1
ATOM 667 O O . LYS A 1 85 ? 31.984 -16.133 -44.634 1.00 47.59 85 LYS A O 1
ATOM 672 N N . SER A 1 86 ? 31.404 -15.533 -46.686 1.00 47.84 86 SER A N 1
ATOM 673 C CA . SER A 1 86 ? 30.622 -14.334 -46.357 1.00 47.84 86 SER A CA 1
ATOM 674 C C . SER A 1 86 ? 29.272 -14.637 -45.693 1.00 47.84 86 SER A C 1
ATOM 676 O O . SER A 1 86 ? 28.739 -13.786 -44.982 1.00 47.84 86 SER A O 1
ATOM 678 N N . THR A 1 87 ? 28.737 -15.853 -45.854 1.00 53.16 87 THR A N 1
ATOM 679 C CA . THR A 1 87 ? 27.444 -16.259 -45.285 1.00 53.16 87 THR A CA 1
ATOM 680 C C . THR A 1 87 ? 27.461 -16.320 -43.766 1.00 53.16 87 THR A C 1
ATOM 682 O O . THR A 1 87 ? 26.446 -15.993 -43.184 1.00 53.16 87 THR A O 1
ATOM 685 N N . ALA A 1 88 ? 28.581 -16.623 -43.101 1.00 51.09 88 ALA A N 1
ATOM 686 C CA . ALA A 1 88 ? 28.647 -16.644 -41.634 1.00 51.09 88 ALA A CA 1
ATOM 687 C C . ALA A 1 88 ? 28.694 -15.233 -41.016 1.00 51.09 88 ALA A C 1
ATOM 689 O O . ALA A 1 88 ? 28.162 -14.999 -39.932 1.00 51.09 88 ALA A O 1
ATOM 690 N N . ALA A 1 89 ? 29.322 -14.267 -41.693 1.00 51.94 89 ALA A N 1
ATOM 691 C CA . ALA A 1 89 ? 29.297 -12.861 -41.282 1.00 51.94 89 ALA A CA 1
ATOM 692 C C . ALA A 1 89 ? 27.942 -12.220 -41.611 1.00 51.94 89 ALA A C 1
ATOM 694 O O . ALA A 1 89 ? 27.390 -11.487 -40.794 1.00 51.94 89 ALA A O 1
ATOM 695 N N . LEU A 1 90 ? 27.369 -12.551 -42.772 1.00 52.12 90 LEU A N 1
ATOM 696 C CA . LEU A 1 90 ? 26.037 -12.111 -43.172 1.00 52.12 90 LEU A CA 1
ATOM 697 C C . LEU A 1 90 ? 24.942 -12.778 -42.330 1.00 52.12 90 LEU A C 1
ATOM 699 O O . LEU A 1 90 ? 23.998 -12.094 -41.975 1.00 52.12 90 LEU A O 1
ATOM 703 N N . GLN A 1 91 ? 25.088 -14.048 -41.936 1.00 56.69 91 GLN A N 1
ATOM 704 C CA . GLN A 1 91 ? 24.211 -14.744 -40.987 1.00 56.69 91 GLN A CA 1
ATOM 705 C C . GLN A 1 91 ? 24.370 -14.172 -39.589 1.00 56.69 91 GLN A C 1
ATOM 707 O O . GLN A 1 91 ? 23.360 -13.948 -38.952 1.00 56.69 91 GLN A O 1
ATOM 712 N N . ARG A 1 92 ? 25.581 -13.851 -39.111 1.00 56.59 92 ARG A N 1
ATOM 713 C CA . ARG A 1 92 ? 25.743 -13.152 -37.822 1.00 56.59 92 ARG A CA 1
ATOM 714 C C . ARG A 1 92 ? 25.093 -11.770 -37.834 1.00 56.59 92 ARG A C 1
ATOM 716 O O . ARG A 1 92 ? 24.407 -11.413 -36.886 1.00 56.59 92 ARG A O 1
ATOM 723 N N . ARG A 1 93 ? 25.241 -11.024 -38.930 1.00 56.78 93 ARG A N 1
ATOM 724 C CA . ARG A 1 93 ? 24.651 -9.688 -39.114 1.00 56.78 93 ARG A CA 1
ATOM 725 C C . ARG A 1 93 ? 23.144 -9.737 -39.410 1.00 56.78 93 ARG A C 1
ATOM 727 O O . ARG A 1 93 ? 22.428 -8.794 -39.094 1.00 56.78 93 ARG A O 1
ATOM 734 N N . ALA A 1 94 ? 22.650 -10.823 -40.004 1.00 54.84 94 ALA A N 1
ATOM 735 C CA . ALA A 1 94 ? 21.229 -11.089 -40.217 1.00 54.84 94 ALA A CA 1
ATOM 736 C C . ALA A 1 94 ? 20.566 -11.602 -38.936 1.00 54.84 94 ALA A C 1
ATOM 738 O O . ALA A 1 94 ? 19.500 -11.120 -38.604 1.00 54.84 94 ALA A O 1
ATOM 739 N N . MET A 1 95 ? 21.219 -12.477 -38.171 1.00 52.56 95 MET A N 1
ATOM 740 C CA . MET A 1 95 ? 20.794 -12.908 -36.836 1.00 52.56 95 MET A CA 1
ATOM 741 C C . MET A 1 95 ? 20.800 -11.731 -35.860 1.00 52.56 95 MET A C 1
ATOM 743 O O . MET A 1 95 ? 19.865 -11.598 -35.089 1.00 52.56 95 MET A O 1
ATOM 747 N N . SER A 1 96 ? 21.780 -10.818 -35.920 1.00 56.69 96 SER A N 1
ATOM 748 C CA . SER A 1 96 ? 21.768 -9.608 -35.082 1.00 56.69 96 SER A CA 1
ATOM 749 C C . SER A 1 96 ? 20.643 -8.644 -35.466 1.00 56.69 96 SER A C 1
ATOM 751 O O . SER A 1 96 ? 20.042 -8.032 -34.592 1.00 56.69 96 SER A O 1
ATOM 753 N N . ARG A 1 97 ? 20.337 -8.513 -36.765 1.00 55.28 97 ARG A N 1
ATOM 754 C CA . ARG A 1 97 ? 19.203 -7.712 -37.254 1.00 55.28 97 ARG A CA 1
ATOM 755 C C . ARG A 1 97 ? 17.864 -8.352 -36.903 1.00 55.28 97 ARG A C 1
ATOM 757 O O . ARG A 1 97 ? 17.008 -7.653 -36.402 1.00 55.28 97 ARG A O 1
ATOM 764 N N . LEU A 1 98 ? 17.725 -9.667 -37.055 1.00 47.50 98 LEU A N 1
ATOM 765 C CA . LEU A 1 98 ? 16.537 -10.415 -36.644 1.00 47.50 98 LEU A CA 1
ATOM 766 C C . LEU A 1 98 ? 16.350 -10.390 -35.125 1.00 47.50 98 LEU A C 1
ATOM 768 O O . LEU A 1 98 ? 15.230 -10.231 -34.669 1.00 47.50 98 LEU A O 1
ATOM 772 N N . ASN A 1 99 ? 17.421 -10.470 -34.334 1.00 55.94 99 ASN A N 1
ATOM 773 C CA . ASN A 1 99 ? 17.345 -10.302 -32.881 1.00 55.94 99 ASN A CA 1
ATOM 774 C C . ASN A 1 99 ? 16.931 -8.874 -32.500 1.00 55.94 99 ASN A C 1
ATOM 776 O O . ASN A 1 99 ? 16.142 -8.709 -31.573 1.00 55.94 99 ASN A O 1
ATOM 780 N N . ASN A 1 100 ? 17.400 -7.852 -33.226 1.00 54.19 100 ASN A N 1
ATOM 781 C CA . ASN A 1 100 ? 16.936 -6.476 -33.039 1.00 54.19 100 ASN A CA 1
ATOM 782 C C . ASN A 1 100 ? 15.463 -6.318 -33.445 1.00 54.19 100 ASN A C 1
ATOM 784 O O . ASN A 1 100 ? 14.690 -5.813 -32.639 1.00 54.19 100 ASN A O 1
ATOM 788 N N . ASP A 1 101 ? 15.047 -6.841 -34.598 1.00 50.25 101 ASP A N 1
ATOM 789 C CA . ASP A 1 101 ? 13.667 -6.767 -35.093 1.00 50.25 101 ASP A CA 1
ATOM 790 C C . ASP A 1 101 ? 12.699 -7.553 -34.186 1.00 50.25 101 ASP A C 1
ATOM 792 O O . ASP A 1 101 ? 11.626 -7.066 -33.849 1.00 50.25 101 ASP A O 1
ATOM 796 N N . VAL A 1 102 ? 13.088 -8.735 -33.689 1.00 52.06 102 VAL A N 1
ATOM 797 C CA . VAL A 1 102 ? 12.321 -9.510 -32.694 1.00 52.06 102 VAL A CA 1
ATOM 798 C C . VAL A 1 102 ? 12.287 -8.782 -31.348 1.00 52.06 102 VAL A C 1
ATOM 800 O O . VAL A 1 102 ? 11.252 -8.792 -30.679 1.00 52.06 102 VAL A O 1
ATOM 803 N N . SER A 1 103 ? 13.365 -8.092 -30.952 1.00 54.84 103 SER A N 1
ATOM 804 C CA . SER A 1 103 ? 13.369 -7.234 -29.759 1.00 54.84 103 SER A CA 1
ATOM 805 C C . SER A 1 103 ? 12.455 -6.013 -29.925 1.00 54.84 103 SER A C 1
ATOM 807 O O . SER A 1 103 ? 11.818 -5.584 -28.969 1.00 54.84 103 SER A O 1
ATOM 809 N N . GLU A 1 104 ? 12.335 -5.473 -31.138 1.00 52.69 104 GLU A N 1
ATOM 810 C CA . GLU A 1 104 ? 11.460 -4.347 -31.475 1.00 52.69 104 GLU A CA 1
ATOM 811 C C . GLU A 1 104 ? 9.992 -4.771 -31.586 1.00 52.69 104 GLU A C 1
ATOM 813 O O . GLU A 1 104 ? 9.120 -4.055 -31.098 1.00 52.69 104 GLU A O 1
ATOM 818 N N . ILE A 1 105 ? 9.708 -5.963 -32.116 1.00 52.47 105 ILE A N 1
ATOM 819 C CA . ILE A 1 105 ? 8.361 -6.550 -32.168 1.00 52.47 105 ILE A CA 1
ATOM 820 C C . ILE A 1 105 ? 7.887 -6.962 -30.762 1.00 52.47 105 ILE A C 1
ATOM 822 O O . ILE A 1 105 ? 6.752 -6.702 -30.373 1.00 52.47 105 ILE A O 1
ATOM 826 N N . SER A 1 106 ? 8.759 -7.524 -29.926 1.00 52.19 106 SER A N 1
ATOM 827 C CA . SER A 1 106 ? 8.421 -7.813 -28.520 1.00 52.19 106 SER A CA 1
ATOM 828 C C . SER A 1 106 ? 8.261 -6.536 -27.675 1.00 52.19 106 SER A C 1
ATOM 830 O O . SER A 1 106 ? 7.397 -6.482 -26.792 1.00 52.19 106 SER A O 1
ATOM 832 N N . ARG A 1 107 ? 8.999 -5.460 -27.994 1.00 51.69 107 ARG A N 1
ATOM 833 C CA . ARG A 1 107 ? 8.746 -4.097 -27.479 1.00 51.69 107 ARG A CA 1
ATOM 834 C C . ARG A 1 107 ? 7.438 -3.502 -28.011 1.00 51.69 107 ARG A C 1
ATOM 836 O O . ARG A 1 107 ? 6.786 -2.753 -27.291 1.00 51.69 107 ARG A O 1
ATOM 843 N N . SER A 1 108 ? 7.021 -3.831 -29.237 1.00 49.72 108 SER A N 1
ATOM 844 C CA . SER A 1 108 ? 5.778 -3.334 -29.845 1.00 49.72 108 SER A CA 1
ATOM 845 C C . SER A 1 108 ? 4.520 -4.079 -29.371 1.00 49.72 108 SER A C 1
ATOM 847 O O . SER A 1 108 ? 3.422 -3.527 -29.453 1.00 49.72 108 SER A O 1
ATOM 849 N N . MET A 1 109 ? 4.677 -5.268 -28.786 1.00 50.62 109 MET A N 1
ATOM 850 C CA . MET A 1 109 ? 3.604 -6.026 -28.130 1.00 50.62 109 MET A CA 1
ATOM 851 C C . MET A 1 109 ? 3.545 -5.838 -26.608 1.00 50.62 109 MET A C 1
ATOM 853 O O . MET A 1 109 ? 2.593 -6.278 -25.966 1.00 50.62 109 MET A O 1
ATOM 857 N N . THR A 1 110 ? 4.524 -5.162 -26.000 1.00 55.47 110 THR A N 1
ATOM 858 C CA . THR A 1 110 ? 4.467 -4.837 -24.570 1.00 55.47 110 THR A CA 1
ATOM 859 C C . THR A 1 110 ? 3.568 -3.611 -24.343 1.00 55.47 110 THR A C 1
ATOM 861 O O . THR A 1 110 ? 3.750 -2.592 -25.025 1.00 55.47 110 THR A O 1
ATOM 864 N N . PRO A 1 111 ? 2.589 -3.676 -23.413 1.00 51.94 111 PRO A N 1
ATOM 865 C CA . PRO A 1 111 ? 1.711 -2.550 -23.096 1.00 51.94 111 PRO A CA 1
ATOM 866 C C . PRO A 1 111 ? 2.530 -1.336 -22.646 1.00 51.94 111 PRO A C 1
ATOM 868 O O . PRO A 1 111 ? 3.592 -1.484 -22.046 1.00 51.94 111 PRO A O 1
ATOM 871 N N . MET A 1 112 ? 2.047 -0.128 -22.941 1.00 45.75 112 MET A N 1
ATOM 872 C CA . MET A 1 112 ? 2.784 1.133 -22.754 1.00 45.75 112 MET A CA 1
ATOM 873 C C . MET A 1 112 ? 3.259 1.362 -21.303 1.00 45.75 112 MET A C 1
ATOM 875 O O . MET A 1 112 ? 4.314 1.958 -21.095 1.00 45.75 112 MET A O 1
ATOM 879 N N . SER A 1 113 ? 2.560 0.778 -20.319 1.00 51.84 113 SER A N 1
ATOM 880 C CA . SER A 1 113 ? 2.955 0.719 -18.900 1.00 51.84 113 SER A CA 1
ATOM 881 C C . SER A 1 113 ? 4.269 -0.027 -18.627 1.00 51.84 113 SER A C 1
ATOM 883 O O . SER A 1 113 ? 4.868 0.156 -17.574 1.00 51.84 113 SER A O 1
ATOM 885 N N . LYS A 1 114 ? 4.718 -0.874 -19.560 1.00 54.41 114 LYS A N 1
ATOM 886 C CA . LYS A 1 114 ? 6.021 -1.556 -19.545 1.00 54.41 114 LYS A CA 1
ATOM 887 C C . LYS A 1 114 ? 7.064 -0.875 -20.446 1.00 54.41 114 LYS A C 1
ATOM 889 O O . LYS A 1 114 ? 8.222 -1.280 -20.426 1.00 54.41 114 LYS A O 1
ATOM 894 N N . ARG A 1 115 ? 6.672 0.120 -21.257 1.00 49.59 115 ARG A N 1
ATOM 895 C CA . ARG A 1 115 ? 7.568 0.850 -22.181 1.00 49.59 115 ARG A CA 1
ATOM 896 C C . ARG A 1 115 ? 8.160 2.099 -21.554 1.00 49.59 115 ARG A C 1
ATOM 898 O O . ARG A 1 115 ? 9.349 2.354 -21.713 1.00 49.59 115 ARG A O 1
ATOM 905 N N . PHE A 1 116 ? 7.339 2.851 -20.832 1.00 48.47 116 PHE A N 1
ATOM 906 C CA . PHE A 1 116 ? 7.821 3.855 -19.898 1.00 48.47 116 PHE A CA 1
ATOM 907 C C . PHE A 1 116 ? 8.072 3.110 -18.592 1.00 48.47 116 PHE A C 1
ATOM 909 O O . PHE A 1 116 ? 7.154 2.495 -18.055 1.00 48.47 116 PHE A O 1
ATOM 916 N N . GLY A 1 117 ? 9.336 3.036 -18.168 1.00 54.31 117 GLY A N 1
ATOM 917 C CA . GLY A 1 117 ? 9.731 2.261 -16.992 1.00 54.31 117 GLY A CA 1
ATOM 918 C C . GLY A 1 117 ? 8.887 2.606 -15.762 1.00 54.31 117 GLY A C 1
ATOM 919 O O . GLY A 1 117 ? 8.323 3.697 -15.665 1.00 54.31 117 GLY A O 1
ATOM 920 N N . LYS A 1 118 ? 8.808 1.663 -14.814 1.00 63.50 118 LYS A N 1
ATOM 921 C CA . LYS A 1 118 ? 8.202 1.894 -13.492 1.00 63.50 118 LYS A CA 1
ATOM 922 C C . LYS A 1 118 ? 8.736 3.211 -12.914 1.00 63.50 118 LYS A C 1
ATOM 924 O O . LYS A 1 118 ? 9.909 3.515 -13.110 1.00 63.50 118 LYS A O 1
ATOM 929 N N . ALA A 1 119 ? 7.901 3.977 -12.208 1.00 64.62 119 ALA A N 1
ATOM 930 C CA . ALA A 1 119 ? 8.331 5.227 -11.582 1.00 64.62 119 ALA A CA 1
ATOM 931 C C . ALA A 1 119 ? 9.599 4.993 -10.738 1.00 64.62 119 ALA A C 1
ATOM 933 O O . ALA A 1 119 ? 9.653 4.070 -9.921 1.00 64.62 119 ALA A O 1
ATOM 934 N N . VAL A 1 120 ? 10.628 5.802 -10.978 1.00 73.31 120 VAL A N 1
ATOM 935 C CA . VAL A 1 120 ? 11.963 5.600 -10.413 1.00 73.31 120 VAL A CA 1
ATOM 936 C C . VAL A 1 120 ? 12.229 6.633 -9.320 1.00 73.31 120 VAL A C 1
ATOM 938 O O . VAL A 1 120 ? 12.062 7.832 -9.536 1.00 73.31 120 VAL A O 1
ATOM 941 N N . ASP A 1 121 ? 12.703 6.182 -8.160 1.00 78.00 121 ASP A N 1
ATOM 942 C CA . ASP A 1 121 ? 13.229 7.069 -7.123 1.00 78.00 121 ASP A CA 1
ATOM 943 C C . ASP A 1 121 ? 14.609 7.598 -7.558 1.00 78.00 121 ASP A C 1
ATOM 945 O O . ASP A 1 121 ? 15.608 6.874 -7.487 1.00 78.00 121 ASP A O 1
ATOM 949 N N . ALA A 1 122 ? 14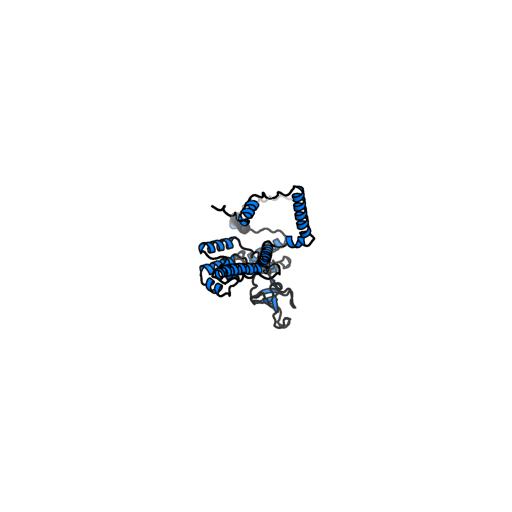.688 8.870 -7.966 1.00 81.19 122 ALA A N 1
ATOM 950 C CA . ALA A 1 122 ? 15.897 9.483 -8.540 1.00 81.19 122 ALA A CA 1
ATOM 951 C C . ALA A 1 122 ? 17.176 9.240 -7.708 1.00 81.19 122 ALA A C 1
ATOM 953 O O . ALA A 1 122 ? 18.180 8.765 -8.230 1.00 81.19 122 ALA A O 1
ATOM 954 N N . LYS A 1 123 ? 17.119 9.445 -6.382 1.00 86.38 123 LYS A N 1
ATOM 955 C CA . LYS A 1 123 ? 18.278 9.248 -5.484 1.00 86.38 123 LYS A CA 1
ATOM 956 C C . LYS A 1 123 ? 18.779 7.799 -5.450 1.00 86.38 123 LYS A C 1
ATOM 958 O O . LYS A 1 123 ? 19.982 7.557 -5.362 1.00 86.38 123 LYS A O 1
ATOM 963 N N . LYS A 1 124 ? 17.863 6.828 -5.488 1.00 85.56 124 LYS A N 1
ATOM 964 C CA . LYS A 1 124 ? 18.204 5.398 -5.447 1.00 85.56 124 LYS A CA 1
ATOM 965 C C . LYS A 1 124 ? 18.709 4.920 -6.806 1.00 85.56 124 LYS A C 1
ATOM 967 O O . LYS A 1 124 ? 19.614 4.091 -6.867 1.00 85.56 124 LYS A O 1
ATOM 972 N N . PHE A 1 125 ? 18.175 5.481 -7.888 1.00 87.25 125 PHE A N 1
ATOM 973 C CA . PHE A 1 125 ? 18.639 5.196 -9.241 1.00 87.25 125 PHE A CA 1
ATOM 974 C C . PHE A 1 125 ? 20.034 5.750 -9.515 1.00 87.25 125 PHE A C 1
ATOM 976 O O . PHE A 1 125 ? 20.848 5.065 -10.130 1.00 87.25 125 PHE A O 1
ATOM 983 N N . ASP A 1 126 ? 20.362 6.923 -8.975 1.00 89.06 126 ASP A N 1
ATOM 984 C CA . ASP A 1 126 ? 21.723 7.458 -9.030 1.00 89.06 126 ASP A CA 1
ATOM 985 C C . ASP A 1 126 ? 22.718 6.556 -8.290 1.00 89.06 126 ASP A C 1
ATOM 987 O O . ASP A 1 126 ? 23.827 6.320 -8.772 1.00 89.06 126 ASP A O 1
ATOM 991 N N . ALA A 1 127 ? 22.327 6.007 -7.134 1.00 88.94 127 ALA A N 1
ATOM 992 C CA . ALA A 1 127 ? 23.145 5.036 -6.407 1.00 88.94 127 ALA A CA 1
ATOM 993 C C . ALA A 1 127 ? 23.357 3.745 -7.219 1.00 88.94 127 ALA A C 1
ATOM 995 O O . ALA A 1 127 ? 24.482 3.249 -7.298 1.00 88.94 127 ALA A O 1
ATOM 996 N N . TYR A 1 128 ? 22.307 3.247 -7.881 1.00 89.62 128 TYR A N 1
ATOM 997 C CA . TYR A 1 128 ? 22.393 2.124 -8.817 1.00 89.62 128 TYR A CA 1
ATOM 998 C C . TYR A 1 128 ? 23.364 2.413 -9.974 1.00 89.62 128 TYR A C 1
ATOM 1000 O O . TYR A 1 128 ? 24.308 1.653 -10.188 1.00 89.62 128 TYR A O 1
ATOM 1008 N N . LYS A 1 129 ? 23.203 3.545 -10.670 1.00 90.75 129 LYS A N 1
ATOM 1009 C CA . LYS A 1 129 ? 24.068 3.957 -11.789 1.00 90.75 129 LYS A CA 1
ATOM 1010 C C . LYS A 1 129 ? 25.532 4.085 -11.373 1.00 90.75 129 LYS A C 1
ATOM 1012 O O . LYS A 1 129 ? 26.417 3.648 -12.106 1.00 90.75 129 LYS A O 1
ATOM 1017 N N . LYS A 1 130 ? 25.798 4.638 -10.185 1.00 93.06 130 LYS A N 1
ATOM 1018 C CA . LYS A 1 130 ? 27.154 4.728 -9.620 1.00 93.06 130 LYS A CA 1
ATOM 1019 C C . LYS A 1 130 ? 27.753 3.348 -9.350 1.00 93.06 130 LYS A C 1
ATOM 1021 O O . LYS A 1 130 ? 28.915 3.137 -9.675 1.00 93.06 130 LYS A O 1
ATOM 1026 N N . HIS A 1 131 ? 26.979 2.413 -8.795 1.00 89.44 131 HIS A N 1
ATOM 1027 C CA . HIS A 1 131 ? 27.438 1.044 -8.522 1.00 89.44 131 HIS A CA 1
ATOM 1028 C C . HIS A 1 131 ? 27.745 0.270 -9.809 1.00 89.44 131 HIS A C 1
ATOM 1030 O O . HIS A 1 131 ? 28.804 -0.342 -9.915 1.00 89.44 131 HIS A O 1
ATOM 1036 N N . VAL A 1 132 ? 26.864 0.362 -10.809 1.00 90.69 132 VAL A N 1
ATOM 1037 C CA . VAL A 1 132 ? 27.062 -0.251 -12.133 1.00 90.69 132 VAL A CA 1
ATOM 1038 C C . VAL A 1 132 ? 28.317 0.296 -12.808 1.00 90.69 132 VAL A C 1
ATOM 1040 O O . VAL A 1 132 ? 29.146 -0.485 -13.264 1.00 90.69 132 VAL A O 1
ATOM 1043 N N . LYS A 1 133 ? 28.505 1.623 -12.793 1.00 91.62 133 LYS A N 1
ATOM 1044 C CA . LYS A 1 133 ? 29.688 2.279 -13.367 1.00 91.62 133 LYS A CA 1
ATOM 1045 C C . LYS A 1 133 ? 30.980 1.971 -12.603 1.00 91.62 133 LYS A C 1
ATOM 1047 O O . LYS A 1 133 ? 32.038 1.927 -13.205 1.00 91.62 133 LYS A O 1
ATOM 1052 N N . LYS A 1 134 ? 30.915 1.780 -11.282 1.00 92.38 134 LYS A N 1
ATOM 1053 C CA . LYS A 1 134 ? 32.087 1.457 -10.450 1.00 92.38 134 LYS A CA 1
ATOM 1054 C C . LYS A 1 134 ? 32.608 0.036 -10.690 1.00 92.38 134 LYS A C 1
ATOM 1056 O O . LYS A 1 134 ? 33.789 -0.214 -10.483 1.00 92.38 134 LYS A O 1
ATOM 1061 N N . HIS A 1 135 ? 31.721 -0.884 -11.059 1.00 88.31 135 HIS A N 1
ATOM 1062 C CA . HIS A 1 135 ? 32.028 -2.305 -11.222 1.00 88.31 135 HIS A CA 1
ATOM 1063 C C . HIS A 1 135 ? 31.958 -2.780 -12.682 1.00 88.31 135 HIS A C 1
ATOM 1065 O O . HIS A 1 135 ? 31.952 -3.988 -12.904 1.00 88.31 135 HIS A O 1
ATOM 1071 N N . ASP A 1 136 ? 31.875 -1.853 -13.645 1.00 87.75 136 ASP A N 1
ATOM 1072 C CA . ASP A 1 136 ? 31.773 -2.117 -15.089 1.00 87.75 136 ASP A CA 1
ATOM 1073 C C . ASP A 1 136 ? 30.714 -3.175 -15.447 1.00 87.75 136 ASP A C 1
ATOM 1075 O O . ASP A 1 136 ? 30.918 -4.061 -16.277 1.00 87.75 136 ASP A O 1
ATOM 1079 N N . LEU A 1 137 ? 29.562 -3.097 -14.776 1.00 85.56 137 LEU A N 1
ATOM 1080 C CA . LEU A 1 137 ? 28.460 -4.034 -14.975 1.00 85.56 137 LEU A CA 1
ATOM 1081 C C . LEU A 1 137 ? 27.590 -3.601 -16.159 1.00 85.56 137 LEU A C 1
ATOM 1083 O O . LEU A 1 137 ? 27.370 -2.416 -16.400 1.00 85.56 137 LEU A O 1
ATOM 1087 N N . ASP A 1 138 ? 27.041 -4.577 -16.876 1.00 86.12 138 ASP A N 1
ATOM 1088 C CA . ASP A 1 138 ? 26.146 -4.321 -18.001 1.00 86.12 138 ASP A CA 1
ATOM 1089 C C . ASP A 1 138 ? 24.708 -4.067 -17.509 1.00 86.12 138 ASP A C 1
ATOM 1091 O O . ASP A 1 138 ? 24.046 -4.941 -16.947 1.00 86.12 138 ASP A O 1
ATOM 1095 N N . GLU A 1 139 ? 24.210 -2.847 -17.706 1.00 78.25 139 GLU A N 1
ATOM 1096 C CA . GLU A 1 139 ? 22.880 -2.417 -17.254 1.00 78.25 139 GLU A CA 1
ATOM 1097 C C . GLU A 1 139 ? 21.716 -3.229 -17.875 1.00 78.25 139 GLU A C 1
ATOM 1099 O O . GLU A 1 139 ? 20.819 -3.639 -17.129 1.00 78.25 139 GLU A O 1
ATOM 1104 N N . PRO A 1 140 ? 21.706 -3.528 -19.191 1.00 84.75 140 PRO A N 1
ATOM 1105 C CA . PRO A 1 140 ? 20.776 -4.484 -19.793 1.00 84.75 1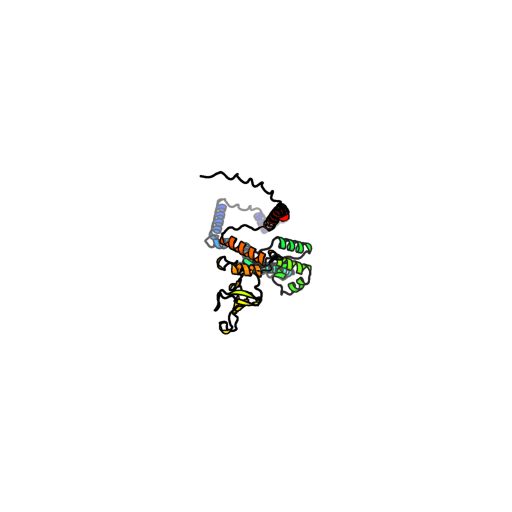40 PRO A CA 1
ATOM 1106 C C . PRO A 1 140 ? 20.764 -5.853 -19.109 1.00 84.75 140 PRO A C 1
ATOM 1108 O O . PRO A 1 140 ? 19.690 -6.434 -18.940 1.00 84.75 140 PRO A O 1
ATOM 1111 N N . SER A 1 141 ? 21.929 -6.351 -18.685 1.00 84.75 141 SER A N 1
ATOM 1112 C CA . SER A 1 141 ? 22.044 -7.623 -17.969 1.00 84.75 141 SER A CA 1
ATOM 1113 C C . SER A 1 141 ? 21.396 -7.563 -16.585 1.00 84.75 141 SER A C 1
ATOM 1115 O O . SER A 1 141 ? 20.668 -8.485 -16.224 1.00 84.75 141 SER A O 1
ATOM 1117 N N . VAL A 1 142 ? 21.569 -6.467 -15.835 1.00 86.75 142 VAL A N 1
ATOM 1118 C CA . VAL A 1 142 ? 20.883 -6.274 -14.542 1.00 86.75 142 VAL A CA 1
ATOM 1119 C C . VAL A 1 142 ? 19.364 -6.302 -14.717 1.00 86.75 142 VAL A C 1
ATOM 1121 O O . VAL A 1 142 ? 18.672 -7.002 -13.978 1.00 86.75 142 VAL A O 1
ATOM 1124 N N . ARG A 1 143 ? 18.843 -5.591 -15.725 1.00 86.31 143 ARG A N 1
ATOM 1125 C CA . ARG A 1 143 ? 17.404 -5.581 -16.017 1.00 86.31 143 ARG A CA 1
ATOM 1126 C C . ARG A 1 143 ? 16.898 -6.960 -16.435 1.00 86.31 143 ARG A C 1
ATOM 1128 O O . ARG A 1 143 ? 15.853 -7.396 -15.974 1.00 86.31 143 ARG A O 1
ATOM 1135 N N . PHE A 1 144 ? 17.656 -7.670 -17.269 1.00 87.31 144 PHE A N 1
ATOM 1136 C CA . PHE A 1 144 ? 17.316 -9.028 -17.689 1.00 87.31 144 PHE A CA 1
ATOM 1137 C C . PHE A 1 144 ? 17.212 -9.997 -16.502 1.00 87.31 144 PHE A C 1
ATOM 1139 O O . PHE A 1 144 ? 16.306 -10.831 -16.482 1.00 87.31 144 PHE A O 1
ATOM 1146 N N . ILE A 1 145 ? 18.113 -9.876 -15.521 1.00 87.44 145 ILE A N 1
ATOM 1147 C CA . ILE A 1 145 ? 18.104 -10.682 -14.293 1.00 87.44 145 ILE A CA 1
ATOM 1148 C C . ILE A 1 145 ? 16.868 -10.377 -13.439 1.00 87.44 145 ILE A C 1
ATOM 1150 O O . ILE A 1 145 ? 16.243 -11.315 -12.947 1.00 87.44 145 ILE A O 1
ATOM 1154 N N . ASP A 1 146 ? 16.508 -9.098 -13.286 1.00 85.44 146 ASP A N 1
ATOM 1155 C CA . ASP A 1 146 ? 15.315 -8.676 -12.537 1.00 85.44 146 ASP A CA 1
ATOM 1156 C C . ASP A 1 146 ? 14.014 -9.143 -13.214 1.00 85.44 146 ASP A C 1
ATOM 1158 O O . ASP A 1 146 ? 13.130 -9.687 -12.556 1.00 85.44 146 ASP A O 1
ATOM 1162 N N . ASP A 1 147 ? 13.931 -9.025 -14.544 1.00 82.88 147 ASP A N 1
ATOM 1163 C CA . ASP A 1 147 ? 12.772 -9.465 -15.330 1.00 82.88 147 ASP A CA 1
ATOM 1164 C C . ASP A 1 147 ? 12.638 -11.003 -15.376 1.00 82.88 147 ASP A C 1
ATOM 1166 O O . ASP A 1 147 ? 11.535 -11.530 -15.532 1.00 82.88 147 ASP A O 1
ATOM 1170 N N . ASN A 1 148 ? 13.752 -11.743 -15.259 1.00 85.94 148 ASN A N 1
ATOM 1171 C CA . ASN A 1 148 ? 13.804 -13.200 -15.439 1.00 85.94 148 ASN A CA 1
ATOM 1172 C C . ASN A 1 148 ? 14.598 -13.909 -14.322 1.00 85.94 148 ASN A C 1
ATOM 1174 O O . ASN A 1 148 ? 15.588 -14.595 -14.608 1.00 85.94 148 ASN A O 1
ATOM 1178 N N . PRO A 1 149 ? 14.152 -13.852 -13.054 1.00 83.56 149 PRO A N 1
ATOM 1179 C CA . PRO A 1 149 ? 14.903 -14.409 -11.924 1.00 83.56 149 PRO A CA 1
ATOM 1180 C C . PRO A 1 149 ? 15.096 -15.933 -12.015 1.00 83.56 149 PRO A C 1
ATOM 1182 O O . PRO A 1 149 ? 16.071 -16.484 -11.501 1.00 83.56 149 PRO A O 1
ATOM 1185 N N . ASN A 1 150 ? 14.194 -16.635 -12.708 1.00 85.25 150 ASN A N 1
ATOM 1186 C CA . ASN A 1 150 ? 14.241 -18.091 -12.856 1.00 85.25 150 ASN A CA 1
ATOM 1187 C C . ASN A 1 150 ? 15.131 -18.579 -14.012 1.00 85.25 150 ASN A C 1
ATOM 1189 O O . ASN A 1 150 ? 15.386 -19.782 -14.104 1.00 85.25 150 ASN A O 1
ATOM 1193 N N . HIS A 1 151 ? 15.633 -17.682 -14.867 1.00 87.44 151 HIS A N 1
ATOM 1194 C CA . HIS A 1 151 ? 16.474 -18.053 -16.002 1.00 87.44 151 HIS A CA 1
ATOM 1195 C C . HIS A 1 151 ? 17.855 -18.553 -15.541 1.00 87.44 151 HIS A C 1
ATOM 1197 O O . HIS A 1 151 ? 18.455 -18.006 -14.614 1.00 87.44 151 HIS A O 1
ATOM 1203 N N . MET A 1 152 ? 18.409 -19.577 -16.201 1.00 85.31 152 MET A N 1
ATOM 1204 C CA . MET A 1 152 ? 19.709 -20.161 -15.824 1.00 85.31 152 MET A CA 1
ATOM 1205 C C . MET A 1 152 ? 20.849 -19.133 -15.809 1.00 85.31 152 MET A C 1
ATOM 1207 O O . MET A 1 152 ? 21.680 -19.140 -14.901 1.00 85.31 152 MET A O 1
ATOM 1211 N N . GLN A 1 153 ? 20.879 -18.229 -16.791 1.00 82.75 153 GLN A N 1
ATOM 1212 C CA . GLN A 1 153 ? 21.884 -17.163 -16.863 1.00 82.75 153 GLN A CA 1
ATOM 1213 C C . GLN A 1 153 ? 21.720 -16.148 -15.726 1.00 82.75 153 GLN A C 1
ATOM 1215 O O . GLN A 1 153 ? 22.719 -15.690 -15.181 1.00 82.75 153 GLN A O 1
ATOM 1220 N N . ALA A 1 154 ? 20.480 -15.866 -15.310 1.00 84.81 154 ALA A N 1
ATOM 1221 C CA . ALA A 1 154 ? 20.200 -14.978 -14.189 1.00 84.81 154 ALA A CA 1
ATOM 1222 C C . ALA A 1 154 ? 20.646 -15.596 -12.859 1.00 84.81 154 ALA A C 1
ATOM 1224 O O . ALA A 1 154 ? 21.356 -14.959 -12.086 1.00 84.81 154 ALA A O 1
ATOM 1225 N N . LYS A 1 155 ? 20.350 -16.885 -12.645 1.00 86.44 155 LYS A N 1
ATOM 1226 C CA . LYS A 1 155 ? 20.840 -17.647 -11.484 1.00 86.44 155 LYS A CA 1
ATOM 1227 C C . LYS A 1 155 ? 22.364 -17.700 -11.415 1.00 86.44 155 LYS A C 1
ATOM 1229 O O . LYS A 1 155 ? 22.925 -17.688 -10.324 1.00 86.44 155 LYS A O 1
ATOM 1234 N N . ARG A 1 156 ? 23.039 -17.779 -12.566 1.00 86.06 156 ARG A N 1
ATOM 1235 C CA . ARG A 1 156 ? 24.505 -17.760 -12.639 1.00 86.06 156 ARG A CA 1
ATOM 1236 C C . ARG A 1 156 ? 25.061 -16.378 -12.303 1.00 86.06 156 ARG A C 1
ATOM 1238 O O . ARG A 1 156 ? 25.947 -16.297 -11.465 1.00 86.06 156 ARG A O 1
ATOM 1245 N N . ALA A 1 157 ? 24.504 -15.325 -12.895 1.00 84.06 157 ALA A N 1
ATOM 1246 C CA . ALA A 1 157 ? 24.930 -13.944 -12.682 1.00 84.06 157 ALA A CA 1
ATOM 1247 C C . ALA A 1 157 ? 24.652 -13.442 -11.251 1.00 84.06 157 ALA A C 1
ATOM 1249 O O . ALA A 1 157 ? 25.429 -12.673 -10.702 1.00 84.06 157 ALA A O 1
ATOM 1250 N N . MET A 1 158 ? 23.596 -13.934 -10.596 1.00 83.81 158 MET A N 1
ATOM 1251 C CA . MET A 1 158 ? 23.299 -13.638 -9.186 1.00 83.81 158 MET A CA 1
ATOM 1252 C C . MET A 1 158 ? 24.307 -14.244 -8.194 1.00 83.81 158 MET A C 1
ATOM 1254 O O . MET A 1 158 ? 24.284 -13.877 -7.020 1.00 83.81 158 MET A O 1
ATOM 1258 N N . LYS A 1 159 ? 25.194 -15.155 -8.623 1.00 88.31 159 LYS A N 1
ATOM 1259 C CA . LYS A 1 159 ? 26.292 -15.645 -7.768 1.00 88.31 159 LYS A CA 1
ATOM 1260 C C . LYS A 1 159 ? 27.375 -14.584 -7.565 1.00 88.31 159 LYS A C 1
ATOM 1262 O O . LYS A 1 159 ? 28.059 -14.609 -6.542 1.00 88.31 159 LYS A O 1
ATOM 1267 N N . ASP A 1 160 ? 27.506 -13.645 -8.500 1.00 90.06 160 ASP A N 1
ATOM 1268 C CA . ASP A 1 160 ? 28.461 -12.552 -8.386 1.00 90.06 160 ASP A CA 1
ATOM 1269 C C . ASP A 1 160 ? 27.928 -11.496 -7.415 1.00 90.06 160 ASP A C 1
ATOM 1271 O O . ASP A 1 160 ? 26.867 -10.902 -7.621 1.00 90.06 160 ASP A O 1
ATOM 1275 N N . LYS A 1 161 ? 28.693 -11.221 -6.350 1.00 89.88 161 LYS A N 1
ATOM 1276 C CA . LYS A 1 161 ? 28.294 -10.284 -5.282 1.00 89.88 161 LYS A CA 1
ATOM 1277 C C . LYS A 1 161 ? 27.949 -8.892 -5.825 1.00 89.88 161 LYS A C 1
ATOM 1279 O O . LYS A 1 161 ? 26.976 -8.280 -5.387 1.00 89.88 161 LYS A O 1
ATOM 1284 N N . ASN A 1 162 ? 28.713 -8.413 -6.808 1.00 89.62 162 ASN A N 1
ATOM 1285 C CA . ASN A 1 162 ? 28.527 -7.085 -7.399 1.00 89.62 162 ASN A CA 1
ATOM 1286 C C . ASN A 1 162 ? 27.248 -7.009 -8.242 1.00 89.62 162 ASN A C 1
ATOM 1288 O O . ASN A 1 162 ? 26.529 -6.012 -8.157 1.00 89.62 162 ASN A O 1
ATOM 1292 N N . MET A 1 163 ? 26.944 -8.069 -8.999 1.00 88.81 163 MET A N 1
ATOM 1293 C CA . MET A 1 163 ? 25.743 -8.167 -9.831 1.00 88.81 163 MET A CA 1
ATOM 1294 C C . MET A 1 163 ? 24.488 -8.329 -8.969 1.00 88.81 163 MET A C 1
ATOM 1296 O O . MET A 1 163 ? 23.511 -7.613 -9.168 1.00 88.81 163 MET A O 1
ATOM 1300 N N . ALA A 1 164 ? 24.534 -9.181 -7.941 1.00 88.81 164 ALA A N 1
ATOM 1301 C CA . ALA A 1 164 ? 23.438 -9.328 -6.984 1.00 88.81 164 ALA A CA 1
ATOM 1302 C C . ALA A 1 164 ? 23.111 -8.001 -6.274 1.00 88.81 164 ALA A C 1
ATOM 1304 O O . ALA A 1 164 ? 21.943 -7.642 -6.103 1.00 88.81 164 ALA A O 1
ATOM 1305 N N . MET A 1 165 ? 24.140 -7.233 -5.899 1.00 87.62 165 MET A N 1
ATOM 1306 C CA . MET A 1 165 ? 23.967 -5.909 -5.302 1.00 87.62 165 MET A CA 1
ATOM 1307 C C . MET A 1 165 ? 23.405 -4.890 -6.305 1.00 87.62 165 MET A C 1
ATOM 1309 O O . MET A 1 165 ? 22.539 -4.098 -5.933 1.00 87.62 165 MET A O 1
ATOM 1313 N N . ALA A 1 166 ? 23.820 -4.946 -7.575 1.00 89.69 166 ALA A N 1
ATOM 1314 C CA . ALA A 1 166 ? 23.268 -4.110 -8.639 1.00 89.69 166 ALA A CA 1
ATOM 1315 C C . ALA A 1 166 ? 21.774 -4.386 -8.872 1.00 89.69 166 ALA A C 1
ATOM 1317 O O . ALA A 1 166 ? 20.988 -3.444 -8.916 1.00 89.69 166 ALA A O 1
ATOM 1318 N N . VAL A 1 167 ? 21.366 -5.659 -8.928 1.00 88.94 167 VAL A N 1
ATOM 1319 C CA . VAL A 1 167 ? 19.957 -6.078 -9.061 1.00 88.94 167 VAL A CA 1
ATOM 1320 C C . VAL A 1 167 ? 19.132 -5.607 -7.862 1.00 88.94 167 VAL A C 1
ATOM 1322 O O . VAL A 1 167 ? 18.048 -5.054 -8.029 1.00 88.94 167 VAL A O 1
ATOM 1325 N N . LYS A 1 168 ? 19.668 -5.728 -6.641 1.00 88.50 168 LYS A N 1
ATOM 1326 C CA . LYS A 1 168 ? 19.007 -5.224 -5.428 1.00 88.50 168 LYS A CA 1
ATOM 1327 C C . LYS A 1 168 ? 18.807 -3.704 -5.463 1.00 88.50 168 LYS A C 1
ATOM 1329 O O . LYS A 1 168 ? 17.735 -3.223 -5.101 1.00 88.50 168 LYS A O 1
ATOM 1334 N N . LEU A 1 169 ? 19.819 -2.949 -5.894 1.00 87.75 169 LEU A N 1
ATOM 1335 C CA . LEU A 1 169 ? 19.734 -1.492 -6.045 1.00 87.75 169 LEU A CA 1
ATOM 1336 C C . LEU A 1 169 ? 18.763 -1.091 -7.165 1.00 87.75 169 LEU A C 1
ATOM 1338 O O . LEU A 1 169 ? 17.995 -0.148 -6.985 1.00 87.75 169 LEU A O 1
ATOM 1342 N N . TYR A 1 170 ? 18.749 -1.828 -8.278 1.00 86.19 170 TYR A N 1
ATOM 1343 C CA . TYR A 1 170 ? 17.817 -1.634 -9.389 1.00 86.19 170 TYR A CA 1
ATOM 1344 C C . TYR A 1 170 ? 16.362 -1.825 -8.943 1.00 86.19 170 TYR A C 1
ATOM 1346 O O . TYR A 1 170 ? 15.542 -0.921 -9.128 1.00 86.19 170 TYR A O 1
ATOM 1354 N N . LYS A 1 171 ? 16.078 -2.935 -8.245 1.00 85.62 171 LYS A N 1
ATOM 1355 C CA . LYS A 1 171 ? 14.767 -3.236 -7.653 1.00 85.62 171 LYS A CA 1
ATOM 1356 C C . LYS A 1 171 ? 14.344 -2.214 -6.596 1.00 85.62 171 LYS A C 1
ATOM 1358 O O . LYS A 1 171 ? 13.175 -1.876 -6.509 1.00 85.62 171 LYS A O 1
ATOM 1363 N N . ALA A 1 172 ? 15.278 -1.688 -5.802 1.00 84.56 172 ALA A N 1
ATOM 1364 C CA . ALA A 1 172 ? 14.976 -0.649 -4.814 1.00 84.56 172 ALA A CA 1
ATOM 1365 C C . ALA A 1 172 ? 14.718 0.732 -5.445 1.00 84.56 172 ALA A C 1
ATOM 1367 O O . ALA A 1 172 ? 13.998 1.548 -4.866 1.00 84.56 172 ALA A O 1
ATOM 1368 N N . ALA A 1 173 ? 15.342 1.014 -6.593 1.00 83.81 173 ALA A N 1
ATOM 1369 C CA . ALA A 1 173 ? 15.180 2.261 -7.334 1.00 83.81 173 ALA A CA 1
ATOM 1370 C C . ALA A 1 173 ? 13.882 2.294 -8.144 1.00 83.81 173 ALA A C 1
ATOM 1372 O O . ALA A 1 173 ? 13.251 3.344 -8.249 1.00 83.81 173 ALA A O 1
ATOM 1373 N N . HIS A 1 174 ? 13.486 1.157 -8.713 1.00 77.06 174 HIS A N 1
ATOM 1374 C CA . HIS A 1 174 ? 12.206 1.017 -9.392 1.00 77.06 174 HIS A CA 1
ATOM 1375 C C . HIS A 1 174 ? 11.157 0.793 -8.317 1.00 77.06 174 HIS A C 1
ATOM 1377 O O . HIS A 1 174 ? 11.117 -0.267 -7.705 1.00 77.06 174 HIS A O 1
ATOM 1383 N N . LYS A 1 175 ? 10.331 1.809 -8.059 1.00 59.03 175 LYS A N 1
ATOM 1384 C CA . LYS A 1 175 ? 9.273 1.754 -7.055 1.00 59.03 175 LYS A CA 1
ATOM 1385 C C . LYS A 1 175 ? 8.302 0.649 -7.455 1.00 59.03 175 LYS A C 1
ATOM 1387 O O . LYS A 1 175 ? 7.410 0.852 -8.276 1.00 59.03 175 LYS A O 1
ATOM 1392 N N . GLU A 1 176 ? 8.507 -0.551 -6.926 1.00 52.28 176 GLU A N 1
ATOM 1393 C CA . GLU A 1 176 ? 7.483 -1.575 -6.951 1.00 52.28 176 GLU A CA 1
ATOM 1394 C C . GLU A 1 176 ? 6.325 -0.984 -6.149 1.00 52.28 176 GLU A C 1
ATOM 1396 O O . GLU A 1 176 ? 6.440 -0.703 -4.958 1.00 52.28 176 GLU A O 1
ATOM 1401 N N . SER A 1 177 ? 5.235 -0.668 -6.839 1.00 47.44 177 SER A N 1
ATOM 1402 C CA . SER A 1 177 ? 4.010 -0.121 -6.265 1.00 47.44 177 SER A CA 1
ATOM 1403 C C . SER A 1 177 ? 3.273 -1.167 -5.423 1.00 47.44 177 SER A C 1
ATOM 1405 O O . SER A 1 177 ? 2.061 -1.290 -5.535 1.00 47.44 177 SER A O 1
ATOM 1407 N N . VAL A 1 178 ? 3.991 -1.976 -4.643 1.00 50.81 178 VAL A N 1
ATOM 1408 C CA . VAL A 1 178 ? 3.417 -3.042 -3.826 1.00 50.81 178 VAL A CA 1
ATOM 1409 C C . VAL A 1 178 ? 4.255 -3.244 -2.562 1.00 50.81 178 VAL A C 1
ATOM 1411 O O . VAL A 1 178 ? 4.779 -4.310 -2.290 1.00 50.81 178 VAL A O 1
ATOM 1414 N N . ASP A 1 179 ? 4.340 -2.201 -1.751 1.00 45.03 179 ASP A N 1
ATOM 1415 C CA . ASP A 1 179 ? 3.990 -2.393 -0.344 1.00 45.03 179 ASP A CA 1
ATOM 1416 C C . ASP A 1 179 ? 2.783 -1.497 -0.075 1.00 45.03 179 ASP A C 1
ATOM 1418 O O . ASP A 1 179 ? 2.768 -0.613 0.779 1.00 45.03 179 ASP A O 1
ATOM 1422 N N . GLU A 1 180 ? 1.726 -1.702 -0.866 1.00 49.50 180 GLU A N 1
ATOM 1423 C CA . GLU A 1 180 ? 0.409 -1.398 -0.341 1.00 49.50 180 GLU A CA 1
ATOM 1424 C C . GLU A 1 180 ? 0.265 -2.311 0.881 1.00 49.50 180 GLU A C 1
ATOM 1426 O O . GLU A 1 180 ? 0.108 -3.519 0.714 1.00 49.50 180 GLU A O 1
ATOM 1431 N N . GLY A 1 181 ? 0.339 -1.739 2.086 1.00 56.12 181 GLY A N 1
ATOM 1432 C CA . GLY A 1 181 ? 0.442 -2.433 3.374 1.00 56.12 181 GLY A CA 1
ATOM 1433 C C . GLY A 1 181 ? -0.155 -3.838 3.396 1.00 56.12 181 GLY A C 1
ATOM 1434 O O . GLY A 1 181 ? -1.364 -4.016 3.235 1.00 56.12 181 GLY A O 1
ATOM 1435 N N . HIS A 1 182 ? 0.702 -4.846 3.547 1.00 64.50 182 HIS A N 1
ATOM 1436 C CA . HIS A 1 182 ? 0.251 -6.201 3.817 1.00 64.50 182 HIS A CA 1
ATOM 1437 C C . HIS A 1 182 ? -0.494 -6.193 5.152 1.00 64.50 182 HIS A C 1
ATOM 1439 O O . HIS A 1 182 ? 0.088 -5.898 6.199 1.00 64.50 182 HIS A O 1
ATOM 1445 N N . LEU A 1 183 ? -1.790 -6.500 5.103 1.00 75.69 183 LEU A N 1
ATOM 1446 C CA . LEU A 1 183 ? -2.590 -6.680 6.304 1.00 75.69 183 LEU A CA 1
ATOM 1447 C C . LEU A 1 183 ? -2.046 -7.891 7.064 1.00 75.69 183 LEU A C 1
ATOM 1449 O O . LEU A 1 183 ? -1.906 -8.974 6.492 1.00 75.69 183 LEU A O 1
ATOM 1453 N N . LYS A 1 184 ? -1.717 -7.715 8.343 1.00 81.19 184 LYS A N 1
ATOM 1454 C CA . LYS A 1 184 ? -1.143 -8.796 9.155 1.00 81.19 184 LYS A CA 1
ATOM 1455 C C . LYS A 1 184 ? -2.246 -9.663 9.761 1.00 81.19 184 LYS A C 1
ATOM 1457 O O . LYS A 1 184 ? -3.336 -9.182 10.079 1.00 81.19 184 LYS A O 1
ATOM 1462 N N . LYS A 1 185 ? -1.936 -10.941 9.991 1.00 83.94 185 LYS A N 1
ATOM 1463 C CA . LYS A 1 185 ? -2.754 -11.835 10.823 1.00 83.94 185 LYS A CA 1
ATOM 1464 C C . LYS A 1 185 ? -3.060 -11.170 12.175 1.00 83.94 185 LYS A C 1
ATOM 1466 O O . LYS A 1 185 ? -2.168 -10.612 12.807 1.00 83.94 185 LYS A O 1
ATOM 1471 N N . GLY A 1 186 ? -4.320 -11.218 12.599 1.00 82.25 186 GLY A N 1
ATOM 1472 C CA . GLY A 1 186 ? -4.835 -10.585 13.816 1.00 82.25 186 GLY A CA 1
ATOM 1473 C C . GLY A 1 186 ? -5.347 -9.151 13.633 1.00 82.25 186 GLY A C 1
ATOM 1474 O O . GLY A 1 186 ? -6.001 -8.616 14.529 1.00 82.25 186 GLY A O 1
ATOM 1475 N N . GLN A 1 187 ? -5.111 -8.510 12.481 1.00 86.81 187 GLN A N 1
ATOM 1476 C CA . GLN A 1 187 ? -5.629 -7.166 12.227 1.00 86.81 187 GLN A CA 1
ATOM 1477 C C . GLN A 1 187 ? -7.156 -7.181 12.071 1.00 86.81 187 GLN A C 1
ATOM 1479 O O . GLN A 1 187 ? -7.731 -8.093 11.469 1.00 86.81 187 GLN A O 1
ATOM 1484 N N . THR A 1 188 ? -7.813 -6.154 12.623 1.00 89.38 188 THR A N 1
ATOM 1485 C CA . THR A 1 188 ? -9.260 -5.964 12.480 1.00 89.38 188 THR A CA 1
ATOM 1486 C C . THR A 1 188 ? -9.563 -5.163 11.217 1.00 89.38 188 THR A C 1
ATOM 1488 O O . THR A 1 188 ? -9.041 -4.071 11.004 1.00 89.38 188 THR A O 1
ATOM 1491 N N . VAL A 1 189 ? -10.424 -5.718 10.377 1.00 89.50 189 VAL A N 1
ATOM 1492 C CA . VAL A 1 189 ? -10.803 -5.200 9.065 1.00 89.50 189 VAL A CA 1
ATOM 1493 C C . VAL A 1 189 ? -12.304 -5.316 8.879 1.00 89.50 189 VAL A C 1
ATOM 1495 O O . VAL A 1 189 ? -12.941 -6.225 9.402 1.00 89.50 189 VAL A O 1
ATOM 1498 N N . THR A 1 190 ? -12.882 -4.408 8.111 1.00 90.19 190 THR A N 1
ATOM 1499 C CA . THR A 1 190 ? -14.323 -4.357 7.880 1.00 90.19 190 THR A CA 1
ATOM 1500 C C . THR A 1 190 ? -14.611 -4.740 6.427 1.00 90.19 190 THR A C 1
ATOM 1502 O O . THR A 1 190 ? -14.227 -4.002 5.514 1.00 90.19 190 THR A O 1
ATOM 1505 N N . PRO A 1 191 ? -15.273 -5.879 6.160 1.00 91.56 191 PRO A N 1
ATOM 1506 C CA . PRO A 1 191 ? -15.574 -6.307 4.798 1.00 91.56 191 PRO A CA 1
ATOM 1507 C C . PRO A 1 191 ? -16.647 -5.428 4.164 1.00 91.56 191 PRO A C 1
ATOM 1509 O O . PRO A 1 191 ? -17.667 -5.108 4.778 1.00 91.56 191 PRO A O 1
ATOM 1512 N N . THR A 1 192 ? -16.450 -5.079 2.897 1.00 89.88 192 THR A N 1
ATOM 1513 C CA . THR A 1 192 ? -17.428 -4.323 2.095 1.00 89.88 192 THR A CA 1
ATOM 1514 C C . THR A 1 192 ? -18.411 -5.213 1.337 1.00 89.88 192 THR A C 1
ATOM 1516 O O . THR A 1 192 ? -19.406 -4.708 0.812 1.00 89.88 192 THR A O 1
ATOM 1519 N N . LYS A 1 193 ? -18.177 -6.529 1.302 1.00 87.19 193 LYS A N 1
ATOM 1520 C CA . LYS A 1 193 ? -19.009 -7.522 0.612 1.00 87.19 193 LYS A CA 1
ATOM 1521 C C . LYS A 1 193 ? -19.232 -8.755 1.486 1.00 87.19 193 LYS A C 1
ATOM 1523 O O . LYS A 1 193 ? -18.411 -9.071 2.342 1.00 87.19 193 LYS A O 1
ATOM 1528 N N . GLY A 1 194 ? -20.326 -9.463 1.213 1.00 84.69 194 GLY A N 1
ATOM 1529 C CA . GLY A 1 194 ? -20.667 -10.742 1.833 1.00 84.69 194 GLY A CA 1
ATOM 1530 C C . GLY A 1 194 ? -21.762 -10.662 2.909 1.00 84.69 194 GLY A C 1
ATOM 1531 O O . GLY A 1 194 ? -22.231 -9.572 3.238 1.00 84.69 194 GLY A O 1
ATOM 1532 N N . PRO A 1 195 ? -22.166 -11.823 3.466 1.00 85.12 195 PRO A N 1
ATOM 1533 C CA . PRO A 1 195 ? -23.234 -11.950 4.466 1.00 85.12 195 PRO A CA 1
ATOM 1534 C C . PRO A 1 195 ? -23.045 -11.104 5.728 1.00 85.12 195 PRO A C 1
ATOM 1536 O O . PRO A 1 195 ? -24.026 -10.765 6.382 1.00 85.12 195 PRO A O 1
ATOM 1539 N N . HIS A 1 196 ? -21.794 -10.774 6.061 1.00 83.00 196 HIS A N 1
ATOM 1540 C CA . HIS A 1 196 ? -21.414 -9.971 7.225 1.00 83.00 196 HIS A CA 1
ATOM 1541 C C . HIS A 1 196 ? -20.722 -8.662 6.814 1.00 83.00 196 HIS A C 1
ATOM 1543 O O . HIS A 1 196 ? -19.737 -8.241 7.420 1.00 83.00 196 HIS A O 1
ATOM 1549 N N . LYS A 1 197 ? -21.215 -8.013 5.752 1.00 86.75 197 LYS A N 1
ATOM 1550 C CA . LYS A 1 197 ? -20.752 -6.683 5.328 1.00 86.75 197 LYS A CA 1
ATOM 1551 C C . LYS A 1 197 ? -20.893 -5.671 6.473 1.00 86.75 197 LYS A C 1
ATOM 1553 O O . LYS A 1 197 ? -21.948 -5.580 7.090 1.00 86.75 197 LYS A O 1
ATOM 1558 N N . GLY A 1 198 ? -19.848 -4.881 6.717 1.00 83.00 198 GLY A N 1
ATOM 1559 C CA . GLY A 1 198 ? -19.849 -3.823 7.737 1.00 83.00 198 GLY A CA 1
ATOM 1560 C C . GLY A 1 198 ? -19.547 -4.291 9.164 1.00 83.00 198 GLY A C 1
ATOM 1561 O O . GLY A 1 198 ? -19.254 -3.460 10.017 1.00 83.00 198 GLY A O 1
ATOM 1562 N N . VAL A 1 199 ? -19.553 -5.598 9.430 1.00 87.50 199 VAL A N 1
ATOM 1563 C CA . VAL A 1 199 ? -19.169 -6.146 10.738 1.00 87.50 199 VAL A CA 1
ATOM 1564 C C . VAL A 1 199 ? -17.637 -6.207 10.828 1.00 87.50 199 VAL A C 1
ATOM 1566 O O . VAL A 1 199 ? -16.998 -6.596 9.847 1.00 87.50 199 VAL A O 1
ATOM 1569 N N . PRO A 1 200 ? -17.009 -5.873 11.968 1.00 89.06 200 PRO A N 1
ATOM 1570 C CA . PRO A 1 200 ? -15.568 -6.036 12.139 1.00 89.06 200 PRO A CA 1
ATOM 1571 C C . PRO A 1 200 ? -15.172 -7.517 12.077 1.00 89.06 200 PRO A C 1
ATOM 1573 O O . PRO A 1 200 ? -15.752 -8.367 12.751 1.00 89.06 200 PRO A O 1
ATOM 1576 N N . HIS A 1 201 ? -14.173 -7.827 11.262 1.00 90.62 201 HIS A N 1
ATOM 1577 C CA . HIS A 1 201 ? -13.595 -9.154 11.102 1.00 90.62 201 HIS A CA 1
ATOM 1578 C C . HIS A 1 201 ? -12.113 -9.147 11.467 1.00 90.62 201 HIS A C 1
ATOM 1580 O O . HIS A 1 201 ? -11.421 -8.154 11.284 1.00 90.62 201 HIS A O 1
ATOM 1586 N N . GLU A 1 202 ? -11.614 -10.268 11.964 1.00 90.50 202 GLU A N 1
ATOM 1587 C CA . GLU A 1 202 ? -10.200 -10.512 12.219 1.00 90.50 202 GLU A CA 1
ATOM 1588 C C . GLU A 1 202 ? -9.601 -11.347 11.082 1.00 90.50 202 GLU A C 1
ATOM 1590 O O . GLU A 1 202 ? -10.218 -12.314 10.622 1.00 90.50 202 GLU A O 1
ATOM 1595 N N . ILE A 1 203 ? -8.387 -11.000 10.654 1.00 91.62 203 ILE A N 1
ATOM 1596 C CA . ILE A 1 203 ? -7.621 -11.779 9.675 1.00 91.62 203 ILE A CA 1
ATOM 1597 C C . ILE A 1 203 ? -6.973 -12.984 10.360 1.00 91.62 203 ILE A C 1
ATOM 1599 O O . ILE A 1 203 ? -6.145 -12.831 11.251 1.00 91.62 203 ILE A O 1
ATOM 1603 N N . ILE A 1 204 ? -7.309 -14.194 9.918 1.00 90.06 204 ILE A N 1
ATOM 1604 C CA . ILE A 1 204 ? -6.760 -15.452 10.447 1.00 90.06 204 ILE A CA 1
ATOM 1605 C C . ILE A 1 204 ? -5.493 -15.864 9.699 1.00 90.06 204 ILE A C 1
ATOM 1607 O O . ILE A 1 204 ? -4.568 -16.407 10.303 1.00 90.06 204 ILE A O 1
ATOM 1611 N N . HIS A 1 205 ? -5.468 -15.661 8.383 1.00 87.81 205 HIS A N 1
ATOM 1612 C CA . HIS A 1 205 ? -4.376 -16.113 7.531 1.00 87.81 205 HIS A CA 1
ATOM 1613 C C . HIS A 1 205 ? -4.248 -15.239 6.287 1.00 87.81 205 HIS A C 1
ATOM 1615 O O . HIS A 1 205 ? -5.246 -14.848 5.677 1.00 87.81 205 HIS A O 1
ATOM 1621 N N . ASP A 1 206 ? -3.004 -14.960 5.941 1.00 87.50 206 ASP A N 1
ATOM 1622 C CA . ASP A 1 206 ? -2.524 -14.287 4.751 1.00 87.50 206 ASP A CA 1
ATOM 1623 C C . ASP A 1 206 ? -2.002 -15.321 3.747 1.00 87.50 206 ASP A C 1
ATOM 1625 O O . ASP A 1 206 ? -1.140 -16.132 4.066 1.00 87.50 206 ASP A O 1
ATOM 1629 N N . PHE A 1 207 ? -2.526 -15.293 2.521 1.00 85.00 207 PHE A N 1
ATOM 1630 C CA . PHE A 1 207 ? -2.138 -16.245 1.472 1.00 85.00 207 PHE A CA 1
ATOM 1631 C C . PHE A 1 207 ? -0.957 -15.754 0.613 1.00 85.00 207 PHE A C 1
ATOM 1633 O O . PHE A 1 207 ? -0.462 -16.494 -0.233 1.00 85.00 207 PHE A O 1
ATOM 1640 N N . GLY A 1 208 ? -0.506 -14.507 0.798 1.00 78.88 208 GLY A N 1
ATOM 1641 C CA . GLY A 1 208 ? 0.581 -13.893 0.019 1.00 78.88 208 GLY A CA 1
ATOM 1642 C C . GLY A 1 208 ? 0.212 -13.503 -1.422 1.00 78.88 208 GLY A C 1
ATOM 1643 O O . GLY A 1 208 ? 0.995 -12.846 -2.097 1.00 78.88 208 GLY A O 1
ATOM 1644 N N . ASP A 1 209 ? -0.992 -13.847 -1.881 1.00 79.44 209 ASP A N 1
ATOM 1645 C CA . ASP A 1 209 ? -1.555 -13.518 -3.200 1.00 79.44 209 ASP A CA 1
ATOM 1646 C C . ASP A 1 209 ? -2.514 -12.305 -3.159 1.00 79.44 209 ASP A C 1
ATOM 1648 O O . ASP A 1 209 ? -3.214 -12.016 -4.129 1.00 79.44 209 ASP A O 1
ATOM 1652 N N . GLY A 1 210 ? -2.578 -11.603 -2.019 1.00 81.06 210 GLY A N 1
ATOM 1653 C CA . GLY A 1 210 ? -3.523 -10.506 -1.769 1.00 81.06 210 GLY A CA 1
ATOM 1654 C C . GLY A 1 210 ? -4.906 -10.953 -1.274 1.00 81.06 210 GLY A C 1
ATOM 1655 O O . GLY A 1 210 ? -5.775 -10.104 -1.026 1.00 81.06 210 GLY A O 1
ATOM 1656 N N . HIS A 1 211 ? -5.121 -12.261 -1.095 1.00 88.56 211 HIS A N 1
ATOM 1657 C CA . HIS A 1 211 ? -6.269 -12.804 -0.383 1.00 88.56 211 HIS A CA 1
ATOM 1658 C C . HIS A 1 211 ? -5.972 -13.036 1.102 1.00 88.56 211 HIS A C 1
ATOM 1660 O O . HIS A 1 211 ? -4.864 -13.377 1.519 1.00 88.56 211 HIS A O 1
ATOM 1666 N N . TYR A 1 212 ? -7.025 -12.895 1.902 1.00 91.00 212 TYR A N 1
ATOM 1667 C CA . TYR A 1 212 ? -7.011 -13.077 3.344 1.00 91.00 212 TYR A CA 1
ATOM 1668 C C . TYR A 1 212 ? -8.207 -13.920 3.768 1.00 91.00 212 TYR A C 1
ATOM 1670 O O . TYR A 1 212 ? -9.322 -13.725 3.276 1.00 91.00 212 TYR A O 1
ATOM 1678 N N . ASN A 1 213 ? -7.988 -14.834 4.710 1.00 91.81 213 ASN A N 1
ATOM 1679 C CA . ASN A 1 213 ? -9.078 -15.499 5.414 1.00 91.81 213 ASN A CA 1
ATOM 1680 C C . ASN A 1 213 ? -9.489 -14.658 6.619 1.00 91.81 213 ASN A C 1
ATOM 1682 O O . ASN A 1 213 ? -8.663 -14.360 7.481 1.00 91.81 213 ASN A O 1
ATOM 1686 N N . ILE A 1 214 ? -10.768 -14.308 6.690 1.00 90.88 214 ILE A N 1
ATOM 1687 C CA . ILE A 1 214 ? -11.330 -13.419 7.702 1.00 90.88 214 ILE A CA 1
ATOM 1688 C C . ILE A 1 214 ? -12.474 -14.095 8.462 1.00 90.88 214 ILE A C 1
ATOM 1690 O O . ILE A 1 214 ? -13.262 -14.838 7.875 1.00 90.88 214 ILE A O 1
ATOM 1694 N N . LYS A 1 215 ? -12.615 -13.800 9.755 1.00 90.88 215 LYS A N 1
ATOM 1695 C CA . LYS A 1 215 ? -13.761 -14.221 10.589 1.00 90.88 215 LYS A CA 1
ATOM 1696 C C . LYS A 1 215 ? -14.380 -13.028 11.310 1.00 90.88 215 LYS A C 1
ATOM 1698 O O . LYS A 1 215 ? -13.635 -12.120 11.661 1.00 90.88 215 LYS A O 1
ATOM 1703 N N . PRO A 1 216 ? -15.693 -13.005 11.574 1.00 90.44 216 PRO A N 1
ATOM 1704 C CA . PRO A 1 216 ? -16.297 -11.933 12.359 1.00 90.44 216 PRO A CA 1
ATOM 1705 C C . PRO A 1 216 ? -15.727 -11.917 13.785 1.00 90.44 216 PRO A C 1
ATOM 1707 O O . PRO A 1 216 ? -15.600 -12.969 14.413 1.00 90.44 216 PRO A O 1
ATOM 1710 N N . LYS A 1 217 ? -15.405 -10.732 14.312 1.00 84.44 217 LYS A N 1
ATOM 1711 C CA . LYS A 1 217 ? -15.054 -10.533 15.725 1.00 84.44 217 LYS A CA 1
ATOM 1712 C C . LYS A 1 217 ? -16.344 -10.250 16.505 1.00 84.44 217 LYS A C 1
ATOM 1714 O O . LYS A 1 217 ? -17.207 -9.529 16.018 1.00 84.44 217 LYS A O 1
ATOM 1719 N N . ASN A 1 218 ? -16.467 -10.802 17.714 1.00 80.44 218 ASN A N 1
ATOM 1720 C CA . ASN A 1 218 ? -17.605 -10.583 18.622 1.00 80.44 218 ASN A CA 1
ATOM 1721 C C . ASN A 1 218 ? -18.956 -11.207 18.193 1.00 80.44 218 ASN A C 1
ATOM 1723 O O . ASN A 1 218 ? -20.017 -10.691 18.538 1.00 80.44 218 ASN A O 1
ATOM 1727 N N . MET A 1 219 ? -18.938 -12.321 17.451 1.00 78.81 219 MET A N 1
ATOM 1728 C CA . MET A 1 219 ? -20.150 -13.084 17.122 1.00 78.81 219 MET A CA 1
ATOM 1729 C C . MET A 1 219 ? -20.003 -14.559 17.526 1.00 78.81 219 MET A C 1
ATOM 1731 O O . MET A 1 219 ? -18.951 -15.143 17.257 1.00 78.81 219 MET A O 1
ATOM 1735 N N . PRO A 1 220 ? -21.032 -15.183 18.136 1.00 81.00 220 PRO A N 1
ATOM 1736 C CA . PRO A 1 220 ? -21.009 -16.616 18.410 1.00 81.00 220 PRO A CA 1
ATOM 1737 C C . PRO A 1 220 ? -21.011 -17.409 17.099 1.00 81.00 220 PRO A C 1
ATOM 1739 O O . PRO A 1 220 ? -21.638 -16.993 16.121 1.00 81.00 220 PRO A O 1
ATOM 1742 N N . ALA A 1 221 ? -20.349 -18.571 17.094 1.00 81.56 221 ALA A N 1
ATOM 1743 C CA . ALA A 1 221 ? -20.165 -19.404 15.902 1.00 81.56 221 ALA A CA 1
ATOM 1744 C C . ALA A 1 221 ? -21.482 -19.741 15.178 1.00 81.56 221 ALA A C 1
ATOM 1746 O O . ALA A 1 221 ? -21.526 -19.755 13.952 1.00 81.56 221 ALA A O 1
ATOM 1747 N N . SER A 1 222 ? -22.576 -19.907 15.925 1.00 83.38 222 SER A N 1
ATOM 1748 C CA . SER A 1 222 ? -23.918 -20.184 15.397 1.00 83.38 222 SER A CA 1
ATOM 1749 C C . SER A 1 222 ? -24.486 -19.080 14.500 1.00 83.38 222 SER A C 1
ATOM 1751 O O . SER A 1 222 ? -25.273 -19.358 13.600 1.00 83.38 222 SER A O 1
ATOM 1753 N N . ARG A 1 223 ? -24.090 -17.818 14.712 1.00 84.12 223 ARG A N 1
ATOM 1754 C CA . ARG A 1 223 ? -24.540 -16.675 13.900 1.00 84.12 223 ARG A CA 1
ATOM 1755 C C . ARG A 1 223 ? -23.641 -16.450 12.678 1.00 84.12 223 ARG A C 1
ATOM 1757 O O . ARG A 1 223 ? -23.960 -15.636 11.807 1.00 84.12 223 ARG A O 1
ATOM 1764 N N . ILE A 1 224 ? -22.525 -17.175 12.573 1.00 86.38 224 ILE A N 1
ATOM 1765 C CA . ILE A 1 224 ? -21.585 -17.033 11.466 1.00 86.38 224 ILE A CA 1
ATOM 1766 C C . ILE A 1 224 ? -22.133 -17.752 10.228 1.00 86.38 224 ILE A C 1
ATOM 1768 O O . ILE A 1 224 ? -21.946 -18.942 10.029 1.00 86.38 224 ILE A O 1
ATOM 1772 N N . LYS A 1 225 ? -22.751 -16.981 9.329 1.00 83.81 225 LYS A N 1
ATOM 1773 C CA . LYS A 1 225 ? -23.233 -17.424 8.002 1.00 83.81 225 LYS A CA 1
ATOM 1774 C C . LYS A 1 225 ? -22.157 -17.917 7.012 1.00 83.81 225 LYS A C 1
ATOM 1776 O O . LYS A 1 225 ? -22.476 -18.182 5.856 1.00 83.81 225 LYS A O 1
ATOM 1781 N N . TYR A 1 226 ? -20.887 -18.001 7.404 1.00 86.75 226 TYR A N 1
ATOM 1782 C CA . TYR A 1 226 ? -19.841 -18.543 6.535 1.00 86.75 226 TYR A CA 1
ATOM 1783 C C . TYR A 1 226 ? -19.769 -20.060 6.677 1.00 86.75 226 TYR A C 1
ATOM 1785 O O . TYR A 1 226 ? -19.724 -20.571 7.791 1.00 86.75 226 TYR A O 1
ATOM 1793 N N . ARG A 1 227 ? -19.671 -20.773 5.548 1.00 79.94 227 ARG A N 1
ATOM 1794 C CA . ARG A 1 227 ? -19.709 -22.246 5.501 1.00 79.94 227 ARG A CA 1
ATOM 1795 C C . ARG A 1 227 ? -18.669 -22.932 6.397 1.00 79.94 227 ARG A C 1
ATOM 1797 O O . ARG A 1 227 ? -18.923 -24.025 6.875 1.00 79.94 227 ARG A O 1
ATOM 1804 N N . LEU A 1 228 ? -17.517 -22.299 6.620 1.00 83.44 228 LEU A N 1
ATOM 1805 C CA . LEU A 1 228 ? -16.429 -22.815 7.463 1.00 83.44 228 LEU A CA 1
ATOM 1806 C C . LEU A 1 228 ? -16.117 -21.887 8.650 1.00 83.44 228 LEU A C 1
ATOM 1808 O O . LEU A 1 228 ? -15.000 -21.875 9.154 1.00 83.44 228 LEU A O 1
ATOM 1812 N N . GLY A 1 229 ? -17.054 -21.014 9.035 1.00 84.19 229 GLY A N 1
ATOM 1813 C CA . GLY A 1 229 ? -16.823 -20.000 10.072 1.00 84.19 229 GLY A CA 1
ATOM 1814 C C . GLY A 1 229 ? -15.915 -18.831 9.648 1.00 84.19 229 GLY A C 1
ATOM 1815 O O . GLY A 1 229 ? -15.788 -17.853 10.382 1.00 84.19 229 GLY A O 1
ATOM 1816 N N . ALA A 1 230 ? -15.330 -18.885 8.448 1.00 88.19 230 ALA A N 1
ATOM 1817 C CA . ALA A 1 230 ? -14.498 -17.836 7.865 1.00 88.19 230 ALA A CA 1
ATOM 1818 C C . ALA A 1 230 ? -14.795 -17.642 6.370 1.00 88.19 230 ALA A C 1
ATOM 1820 O O . ALA A 1 230 ? -15.294 -18.547 5.695 1.00 88.19 230 ALA A O 1
ATOM 1821 N N . ALA A 1 231 ? -14.458 -16.462 5.854 1.00 89.75 231 ALA A N 1
ATOM 1822 C CA . ALA A 1 231 ? -14.546 -16.123 4.440 1.00 89.75 231 ALA A CA 1
ATOM 1823 C C . ALA A 1 231 ? -13.183 -15.768 3.862 1.00 89.75 231 ALA A C 1
ATOM 1825 O O . ALA A 1 231 ? -12.342 -15.179 4.532 1.00 89.75 231 ALA A O 1
ATOM 1826 N N . ARG A 1 232 ? -13.006 -16.074 2.580 1.00 91.75 232 ARG A N 1
ATOM 1827 C CA . ARG A 1 232 ? -11.861 -15.628 1.795 1.00 91.75 232 ARG A CA 1
ATOM 1828 C C . ARG A 1 232 ? -12.205 -14.293 1.140 1.00 91.75 232 ARG A C 1
ATOM 1830 O O . ARG A 1 232 ? -13.183 -14.206 0.402 1.00 91.75 232 ARG A O 1
ATOM 1837 N N . ALA A 1 233 ? -11.413 -13.263 1.407 1.00 89.50 233 ALA A N 1
ATOM 1838 C CA . ALA A 1 233 ? -11.628 -11.908 0.912 1.00 89.50 233 ALA A CA 1
ATOM 1839 C C . ALA A 1 233 ? -10.360 -11.363 0.252 1.00 89.50 233 ALA A C 1
ATOM 1841 O O . ALA A 1 233 ? -9.250 -11.725 0.625 1.00 89.50 233 ALA A O 1
ATOM 1842 N N . HIS A 1 234 ? -10.519 -10.509 -0.756 1.00 90.25 234 HIS A N 1
ATOM 1843 C CA . HIS A 1 234 ? -9.400 -9.809 -1.385 1.00 90.25 234 HIS A CA 1
ATOM 1844 C C . HIS A 1 234 ? -9.160 -8.469 -0.682 1.00 90.25 234 HIS A C 1
ATOM 1846 O O . HIS A 1 234 ? -10.125 -7.831 -0.257 1.00 90.25 234 HIS A O 1
ATOM 1852 N N . LYS A 1 235 ? -7.907 -7.996 -0.624 1.00 86.69 235 LYS A N 1
ATOM 1853 C CA . LYS A 1 235 ? -7.530 -6.714 0.006 1.00 86.69 235 LYS A CA 1
ATOM 1854 C C . LYS A 1 235 ? -8.451 -5.541 -0.358 1.00 86.69 235 LYS A C 1
ATOM 1856 O O . LYS A 1 235 ? -8.942 -4.843 0.513 1.00 86.69 235 LYS A O 1
ATOM 1861 N N . ARG A 1 236 ? -8.748 -5.376 -1.649 1.00 85.75 236 ARG A N 1
ATOM 1862 C CA . ARG A 1 236 ? -9.651 -4.334 -2.188 1.00 85.75 236 ARG A CA 1
ATOM 1863 C C . ARG A 1 236 ? -11.068 -4.314 -1.596 1.00 85.75 236 ARG A C 1
ATOM 1865 O O . ARG A 1 236 ? -11.727 -3.283 -1.637 1.00 85.75 236 ARG A O 1
ATOM 1872 N N . ASP A 1 237 ? -11.550 -5.450 -1.097 1.00 87.62 237 ASP A N 1
ATOM 1873 C CA . ASP A 1 237 ? -12.887 -5.584 -0.513 1.00 87.62 237 ASP A CA 1
ATOM 1874 C C . ASP A 1 237 ? -12.857 -5.444 1.024 1.00 87.62 237 ASP A C 1
ATOM 1876 O O . ASP A 1 237 ? -13.902 -5.513 1.681 1.00 87.62 237 ASP A O 1
ATOM 1880 N N . LEU A 1 238 ? -11.674 -5.227 1.601 1.00 85.88 238 LEU A N 1
ATOM 1881 C CA . LEU A 1 238 ? -11.425 -5.063 3.026 1.00 85.88 238 LEU A CA 1
ATOM 1882 C C . LEU A 1 238 ? -11.098 -3.595 3.296 1.00 85.88 238 LEU A C 1
ATOM 1884 O O . LEU A 1 238 ? -10.166 -3.037 2.723 1.00 85.88 238 LEU A O 1
ATOM 1888 N N . LYS A 1 239 ? -11.862 -2.958 4.181 1.00 86.19 239 LYS A N 1
ATOM 1889 C CA . LYS A 1 239 ? -11.478 -1.660 4.734 1.00 86.19 239 LYS A CA 1
ATOM 1890 C C . LYS A 1 239 ? -10.669 -1.901 5.991 1.00 86.19 239 LYS A C 1
ATOM 1892 O O . LYS A 1 239 ? -11.113 -2.631 6.877 1.00 86.19 239 LYS A O 1
ATOM 1897 N N . GLU A 1 240 ? -9.498 -1.289 6.072 1.00 78.38 240 GLU A N 1
ATOM 1898 C CA . GLU A 1 240 ? -8.755 -1.268 7.322 1.00 78.38 240 GLU A CA 1
ATOM 1899 C C . GLU A 1 240 ? -9.617 -0.537 8.337 1.00 78.38 240 GLU A C 1
ATOM 1901 O O . GLU A 1 240 ? -10.011 0.608 8.112 1.00 78.38 240 GLU A O 1
ATOM 1906 N N . ASN A 1 241 ? -9.940 -1.205 9.441 1.00 65.94 241 ASN A N 1
ATOM 1907 C CA . ASN A 1 241 ? -10.466 -0.485 10.577 1.00 65.94 241 ASN A CA 1
ATOM 1908 C C . ASN A 1 241 ? -9.247 0.103 11.287 1.00 65.94 241 ASN A C 1
ATOM 1910 O O . ASN A 1 241 ? -8.866 -0.331 12.372 1.00 65.94 241 ASN A O 1
ATOM 1914 N N . THR A 1 242 ? -8.605 1.090 10.653 1.00 54.50 242 THR A N 1
ATOM 1915 C CA . THR A 1 242 ? -7.915 2.144 11.388 1.00 54.50 242 THR A CA 1
ATOM 1916 C C . THR A 1 242 ? -9.012 2.913 12.105 1.00 54.50 242 THR A C 1
ATOM 1918 O O . THR A 1 242 ? -9.378 4.034 11.760 1.00 54.50 242 THR A O 1
ATOM 1921 N N . ALA A 1 243 ? -9.566 2.267 13.130 1.00 48.75 243 ALA A N 1
ATOM 1922 C CA . ALA A 1 243 ? -10.040 2.965 14.289 1.00 48.75 243 ALA A CA 1
ATOM 1923 C C . ALA A 1 243 ? -8.823 3.760 14.761 1.00 48.75 243 ALA A C 1
ATOM 1925 O O . ALA A 1 243 ? -7.995 3.293 15.539 1.00 48.75 243 ALA A O 1
ATOM 1926 N N . MET A 1 244 ? -8.678 4.960 14.196 1.00 44.75 244 MET A N 1
ATOM 1927 C CA . MET A 1 244 ? -8.344 6.133 14.968 1.00 44.75 244 MET A CA 1
ATOM 1928 C C . MET A 1 244 ? -9.088 5.913 16.270 1.00 44.75 244 MET A C 1
ATOM 1930 O O . MET A 1 244 ? -10.319 5.946 16.257 1.00 44.75 244 MET A O 1
ATOM 1934 N N . ASN A 1 245 ? -8.335 5.491 17.290 1.00 46.00 245 ASN A N 1
ATOM 1935 C CA . ASN A 1 245 ? -8.742 5.421 18.680 1.00 46.00 245 ASN A CA 1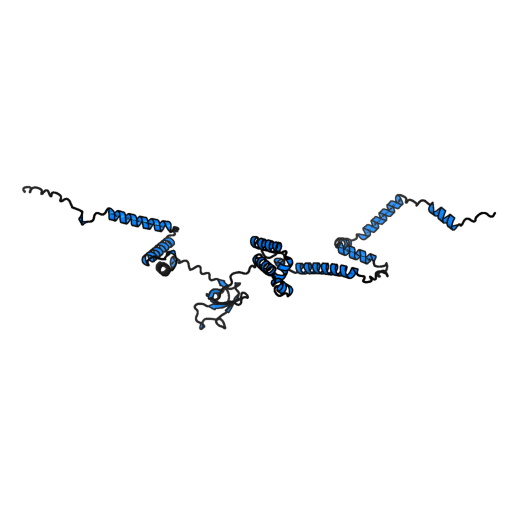
ATOM 1936 C C . ASN A 1 245 ? -9.861 6.440 18.853 1.00 46.00 245 ASN A C 1
ATOM 1938 O O . ASN A 1 245 ? -9.579 7.617 18.605 1.00 46.00 245 ASN A O 1
ATOM 1942 N N . GLU A 1 246 ? -11.107 5.975 19.027 1.00 47.31 246 GLU A N 1
ATOM 1943 C CA . GLU A 1 246 ? -12.284 6.839 18.989 1.00 47.31 246 GLU A CA 1
ATOM 1944 C C . GLU A 1 246 ? -11.950 8.039 19.851 1.00 47.31 246 GLU A C 1
ATOM 1946 O O . GLU A 1 246 ? -11.781 7.922 21.062 1.00 47.31 246 GLU A O 1
ATOM 1951 N N . LYS A 1 247 ? -11.717 9.181 19.196 1.00 57.47 247 LYS A N 1
ATOM 1952 C CA . LYS A 1 247 ? -11.450 10.421 19.894 1.00 57.47 247 LYS A CA 1
ATOM 1953 C C . LYS A 1 247 ? -12.694 10.619 20.734 1.00 57.47 247 LYS A C 1
ATOM 1955 O O . LYS A 1 247 ? -13.749 10.866 20.145 1.00 57.47 247 LYS A O 1
ATOM 1960 N N . LEU A 1 248 ? -12.559 10.418 22.048 1.00 61.09 248 LEU A N 1
ATOM 1961 C CA . LEU A 1 248 ? -13.660 10.478 22.998 1.00 61.09 248 LEU A CA 1
ATOM 1962 C C . LEU A 1 248 ? -14.536 11.666 22.630 1.00 61.09 248 LEU A C 1
ATOM 1964 O O . LEU A 1 248 ? -14.068 12.809 22.546 1.00 61.09 248 LEU A O 1
ATOM 1968 N N . LYS A 1 249 ? -15.796 11.384 22.315 1.00 67.19 249 LYS A N 1
ATOM 1969 C CA . LYS A 1 249 ? -16.735 12.441 21.981 1.00 67.19 249 LYS A CA 1
ATOM 1970 C C . LYS A 1 249 ? -17.200 13.048 23.296 1.00 67.19 249 LYS A C 1
ATOM 1972 O O . LYS A 1 249 ? -17.273 12.388 24.332 1.00 67.19 249 LYS A O 1
ATOM 1977 N N . VAL A 1 250 ? -17.555 14.329 23.268 1.00 69.75 250 VAL A N 1
ATOM 1978 C CA . VAL A 1 250 ? -18.169 14.987 24.435 1.00 69.75 250 VAL A CA 1
ATOM 1979 C C . VAL A 1 250 ? -19.480 14.276 24.829 1.00 69.75 250 VAL A C 1
ATOM 1981 O O . VAL A 1 250 ? -19.865 14.298 25.994 1.00 69.75 250 VAL A O 1
ATOM 1984 N N . SER A 1 251 ? -20.129 13.582 23.885 1.00 69.38 251 SER A N 1
ATOM 1985 C CA . SER A 1 251 ? -21.338 12.783 24.112 1.00 69.38 251 SER A CA 1
ATOM 1986 C C . SER A 1 251 ? -21.144 11.565 25.018 1.00 69.38 251 SER A C 1
ATOM 1988 O O . SER A 1 251 ? -22.115 11.138 25.631 1.00 69.38 251 SER A O 1
ATOM 1990 N N . ASP A 1 252 ? -19.927 11.022 25.131 1.00 69.50 252 ASP A N 1
ATOM 1991 C CA . ASP A 1 252 ? -19.664 9.782 25.886 1.00 69.50 252 ASP A CA 1
ATOM 1992 C C . ASP A 1 252 ? -19.674 10.012 27.411 1.00 69.50 252 ASP A C 1
ATOM 1994 O O . ASP A 1 252 ? -19.643 9.075 28.209 1.00 69.50 252 ASP A O 1
ATOM 1998 N N . GLY A 1 253 ? -19.766 11.282 27.825 1.00 79.31 253 GLY A N 1
ATOM 1999 C CA . GLY A 1 253 ? -19.870 11.702 29.216 1.00 79.31 253 GLY A CA 1
ATOM 2000 C C . GLY A 1 253 ? -18.524 11.754 29.942 1.00 79.31 253 GLY A C 1
ATOM 2001 O O . GLY A 1 253 ? -17.549 11.096 29.585 1.00 79.31 253 GLY A O 1
ATOM 2002 N N . MET A 1 254 ? -18.462 12.548 31.014 1.00 82.00 254 MET A N 1
ATOM 2003 C CA . MET A 1 254 ? -17.209 12.805 31.739 1.00 82.00 254 MET A CA 1
ATOM 2004 C C . MET A 1 254 ? -16.611 11.549 32.400 1.00 82.00 254 MET A C 1
ATOM 2006 O O . MET A 1 254 ? -15.401 11.477 32.599 1.00 82.00 254 MET A O 1
ATOM 2010 N N . GLY A 1 255 ? -17.439 10.546 32.713 1.00 84.12 255 GLY A N 1
ATOM 2011 C CA . GLY A 1 255 ? -16.985 9.275 33.284 1.00 84.12 255 GLY A CA 1
ATOM 2012 C C . GLY A 1 255 ? -16.061 8.496 32.346 1.00 84.12 255 GLY A C 1
ATOM 2013 O O . GLY A 1 255 ? -15.010 8.039 32.785 1.00 84.12 255 GLY A O 1
ATOM 2014 N N . ALA A 1 256 ? -16.394 8.427 31.052 1.00 85.00 256 ALA A N 1
ATOM 2015 C CA . ALA A 1 256 ? -15.574 7.743 30.052 1.00 85.00 256 ALA A CA 1
ATOM 2016 C C . ALA A 1 256 ? -14.187 8.396 29.909 1.00 85.00 256 ALA A C 1
ATOM 2018 O O . ALA A 1 256 ? -13.174 7.703 29.856 1.00 85.00 256 ALA A O 1
ATOM 2019 N N . TRP A 1 257 ? -14.133 9.732 29.959 1.00 82.69 257 TRP A N 1
ATOM 2020 C CA . TRP A 1 257 ? -12.886 10.504 29.916 1.00 82.69 257 TRP A CA 1
ATOM 2021 C C . TRP A 1 257 ? -12.009 10.244 31.142 1.00 82.69 257 TRP A C 1
ATOM 2023 O O . TRP A 1 257 ? -10.793 10.112 31.031 1.00 82.69 257 TRP A O 1
ATOM 2033 N N . ILE A 1 258 ? -12.618 10.154 32.325 1.00 88.00 258 ILE A N 1
ATOM 2034 C CA . ILE A 1 258 ? -11.900 9.858 33.565 1.00 88.00 258 ILE A CA 1
ATOM 2035 C C . ILE A 1 258 ? -11.318 8.439 33.532 1.00 88.00 258 ILE A C 1
ATOM 2037 O O . ILE A 1 258 ? -10.141 8.270 33.844 1.00 88.00 258 ILE A O 1
ATOM 2041 N N . SER A 1 259 ? -12.107 7.437 33.136 1.00 85.56 259 SER A N 1
ATOM 2042 C CA . SER A 1 259 ? -11.649 6.045 33.054 1.00 85.56 259 SER A CA 1
ATOM 2043 C C . SER A 1 259 ? -10.504 5.867 32.055 1.00 85.56 259 SER A C 1
ATOM 2045 O O . SER A 1 259 ? -9.523 5.198 32.380 1.00 85.56 259 SER A O 1
ATOM 2047 N N . ASP A 1 260 ? -10.588 6.518 30.893 1.00 84.12 260 ASP A N 1
ATOM 2048 C CA . ASP A 1 260 ? -9.540 6.484 29.869 1.00 84.12 260 ASP A CA 1
ATOM 2049 C C . ASP A 1 260 ? -8.223 7.097 30.377 1.00 84.12 260 ASP A C 1
ATOM 2051 O O . ASP A 1 260 ? -7.160 6.483 30.291 1.00 84.12 260 ASP A O 1
ATOM 2055 N N . PHE A 1 261 ? -8.286 8.262 31.030 1.00 86.62 261 PHE A N 1
ATOM 2056 C CA . PHE A 1 261 ? -7.107 8.932 31.596 1.00 86.62 261 PHE A CA 1
ATOM 2057 C C . PHE A 1 261 ? -6.507 8.188 32.795 1.00 86.62 261 PHE A C 1
ATOM 2059 O O . PHE A 1 261 ? -5.294 8.233 3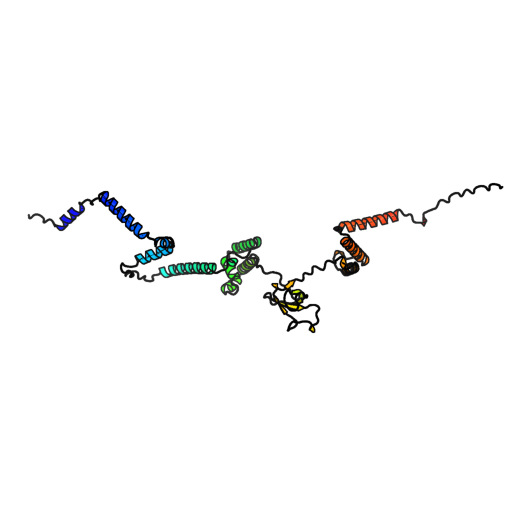3.005 1.00 86.62 261 PHE A O 1
ATOM 2066 N N . GLN A 1 262 ? -7.332 7.519 33.607 1.00 85.25 262 GLN A N 1
ATOM 2067 C CA . GLN A 1 262 ? -6.847 6.717 34.730 1.00 85.25 262 GLN A CA 1
ATOM 2068 C C . GLN A 1 262 ? -6.128 5.449 34.252 1.00 85.25 262 GLN A C 1
ATOM 2070 O O . GLN A 1 262 ? -5.052 5.152 34.771 1.00 85.25 262 GLN A O 1
ATOM 2075 N N . GLY A 1 263 ? -6.688 4.748 33.257 1.00 81.56 263 GLY A N 1
ATOM 2076 C CA . GLY A 1 263 ? -6.125 3.517 32.685 1.00 81.56 263 GLY A CA 1
ATOM 2077 C C . GLY A 1 263 ? -5.004 3.732 31.662 1.00 81.56 263 GLY A C 1
ATOM 2078 O O . GLY A 1 263 ? -4.361 2.769 31.249 1.00 81.56 263 GLY A O 1
ATOM 2079 N N . SER A 1 264 ? -4.754 4.978 31.255 1.00 81.44 264 SER A N 1
ATOM 2080 C CA . SER A 1 264 ? -3.728 5.315 30.271 1.00 81.44 264 SER A CA 1
ATOM 2081 C C . SER A 1 264 ? -2.302 5.206 30.823 1.00 81.44 264 SER A C 1
ATOM 2083 O O . SER A 1 264 ? -1.976 5.759 31.877 1.00 81.44 264 SER A O 1
ATOM 2085 N N . ASP A 1 265 ? -1.421 4.592 30.028 1.00 82.06 265 ASP A N 1
ATOM 2086 C CA . ASP A 1 265 ? 0.033 4.517 30.260 1.00 82.06 265 ASP A CA 1
ATOM 2087 C C . ASP A 1 265 ? 0.823 5.506 29.375 1.00 82.06 265 ASP A C 1
ATOM 2089 O O . ASP A 1 265 ? 1.995 5.323 29.051 1.00 82.06 265 ASP A O 1
ATOM 2093 N N . ALA A 1 266 ? 0.162 6.575 28.920 1.00 81.19 266 ALA A N 1
ATOM 2094 C CA . ALA A 1 266 ? 0.817 7.589 28.102 1.00 81.19 266 ALA A CA 1
ATOM 2095 C C . ALA A 1 266 ? 1.944 8.282 28.899 1.00 81.19 266 ALA A C 1
ATOM 2097 O O . ALA A 1 266 ? 1.779 8.546 30.096 1.00 81.19 266 ALA A O 1
ATOM 2098 N N . PRO A 1 267 ? 3.067 8.661 28.254 1.00 84.12 267 PRO A N 1
ATOM 2099 C CA . PRO A 1 267 ? 4.238 9.219 28.939 1.00 84.12 267 PRO A CA 1
ATOM 2100 C C . PRO A 1 267 ? 3.911 10.474 29.761 1.00 84.12 267 PRO A C 1
ATOM 2102 O O . PRO A 1 267 ? 4.481 10.678 30.830 1.00 84.12 267 PRO A O 1
ATOM 2105 N N . GLN A 1 268 ? 2.923 11.260 29.328 1.00 82.25 268 GLN A N 1
ATOM 2106 C CA . GLN A 1 268 ? 2.415 12.437 30.038 1.00 82.25 268 GLN A CA 1
ATOM 2107 C C . GLN A 1 268 ? 1.733 12.129 31.386 1.00 82.25 268 GLN A C 1
ATOM 2109 O O . GLN A 1 268 ? 1.551 13.041 32.192 1.00 82.25 268 GLN A O 1
ATOM 2114 N N . PHE A 1 269 ? 1.320 10.884 31.646 1.00 84.19 269 PHE A N 1
ATOM 2115 C CA . PHE A 1 269 ? 0.684 10.459 32.903 1.00 84.19 269 PHE A CA 1
ATOM 2116 C C . PHE A 1 269 ? 1.644 9.747 33.862 1.00 84.19 269 PHE A C 1
ATOM 2118 O O . PHE A 1 269 ? 1.277 9.463 35.008 1.00 84.19 269 PHE A O 1
ATOM 2125 N N . LYS A 1 270 ? 2.879 9.478 33.430 1.00 83.94 270 LYS A N 1
ATOM 2126 C CA . LYS A 1 270 ? 3.897 8.830 34.257 1.00 83.94 270 LYS A CA 1
ATOM 2127 C C . LYS A 1 270 ? 4.232 9.712 35.467 1.00 83.94 270 LYS A C 1
ATOM 2129 O O . LYS A 1 270 ? 4.572 10.880 35.314 1.00 83.94 270 LYS A O 1
ATOM 2134 N N . GLY A 1 271 ? 4.098 9.160 36.675 1.00 84.56 271 GLY A N 1
ATOM 2135 C CA . GLY A 1 271 ? 4.346 9.872 37.937 1.00 84.56 271 GLY A CA 1
ATOM 2136 C C . GLY A 1 271 ? 3.194 10.747 38.454 1.00 84.56 271 GLY A C 1
ATOM 2137 O O . GLY A 1 271 ? 3.329 11.318 39.531 1.00 84.56 271 GLY A O 1
ATOM 2138 N N . LYS A 1 272 ? 2.063 10.837 37.738 1.00 87.00 272 LYS A N 1
ATOM 2139 C CA . LYS A 1 272 ? 0.854 11.531 38.219 1.00 87.00 272 LYS A CA 1
ATOM 2140 C C . LYS A 1 272 ? -0.030 10.598 39.036 1.00 87.00 272 LYS A C 1
ATOM 2142 O O . LYS A 1 272 ? -0.278 9.465 38.622 1.00 87.00 272 LYS A O 1
ATOM 2147 N N . SER A 1 273 ? -0.568 11.118 40.133 1.00 89.50 273 SER A N 1
ATOM 2148 C CA . SER A 1 273 ? -1.573 10.443 40.955 1.00 89.50 273 SER A CA 1
ATOM 2149 C C . SER A 1 273 ? -2.930 10.354 40.246 1.00 89.50 273 SER A C 1
ATOM 2151 O O . SER A 1 273 ? -3.258 11.171 39.380 1.00 89.50 273 SER A O 1
ATOM 2153 N N . ASP A 1 274 ? -3.779 9.413 40.663 1.00 84.12 274 ASP A N 1
ATOM 2154 C CA . ASP A 1 274 ? -5.137 9.253 40.121 1.00 84.12 274 ASP A CA 1
ATOM 2155 C C . ASP A 1 274 ? -5.969 10.534 40.196 1.00 84.12 274 ASP A C 1
ATOM 2157 O O . ASP A 1 274 ? -6.784 10.816 39.317 1.00 84.12 274 ASP A O 1
ATOM 2161 N N . LYS A 1 275 ? -5.754 11.343 41.237 1.00 85.44 275 LYS A N 1
ATOM 2162 C CA . LYS A 1 275 ? -6.448 12.619 41.421 1.00 85.44 275 LYS A CA 1
ATOM 2163 C C . LYS A 1 275 ? -6.042 13.642 40.359 1.00 85.44 275 LYS A C 1
ATOM 2165 O O . LYS A 1 275 ? -6.902 14.339 39.828 1.00 85.44 275 LYS A O 1
ATOM 2170 N N . GLU A 1 276 ? -4.759 13.707 40.018 1.00 86.06 276 GLU A N 1
ATOM 2171 C CA . GLU A 1 276 ? -4.246 14.599 38.972 1.00 86.06 276 GLU A CA 1
ATOM 2172 C C . GLU A 1 276 ? -4.677 14.131 37.581 1.00 86.06 276 GLU A C 1
ATOM 2174 O O . GLU A 1 276 ? -5.069 14.951 36.749 1.00 86.06 276 GLU A O 1
ATOM 2179 N N . ARG A 1 277 ? -4.684 12.812 37.343 1.00 87.25 277 ARG A N 1
ATOM 2180 C CA . ARG A 1 277 ? -5.214 12.214 36.107 1.00 87.25 277 ARG A CA 1
ATOM 2181 C C . ARG A 1 277 ? -6.698 12.550 35.922 1.00 87.25 277 ARG A C 1
ATOM 2183 O O . ARG A 1 277 ? -7.086 13.011 34.851 1.00 87.25 277 ARG A O 1
ATOM 2190 N N . LYS A 1 278 ? -7.504 12.439 36.987 1.00 88.06 278 LYS A N 1
ATOM 2191 C CA . LYS A 1 278 ? -8.921 12.853 37.003 1.00 88.06 278 LYS A CA 1
ATOM 2192 C C . LYS A 1 278 ? -9.097 14.337 36.688 1.00 88.06 278 LYS A C 1
ATOM 2194 O O . LYS A 1 278 ? -9.912 14.683 35.842 1.00 88.06 278 LYS A O 1
ATOM 2199 N N . GLN A 1 279 ? -8.335 15.220 37.332 1.00 87.75 279 GLN A N 1
ATOM 2200 C CA . GLN A 1 279 ? -8.423 16.664 37.076 1.00 87.75 279 GLN A CA 1
ATOM 2201 C C . GLN A 1 279 ? -8.081 17.015 35.624 1.00 87.75 279 GLN A C 1
ATOM 2203 O O . GLN A 1 279 ? -8.738 17.865 35.026 1.00 87.75 279 GLN A O 1
ATOM 2208 N N . MET A 1 280 ? -7.094 16.331 35.045 1.00 86.62 280 MET A N 1
ATOM 2209 C CA . MET A 1 280 ? -6.706 16.510 33.648 1.00 86.62 280 MET A CA 1
ATOM 2210 C C . MET A 1 280 ? -7.802 16.049 32.684 1.00 86.62 280 MET A C 1
ATOM 2212 O O . MET A 1 280 ? -8.105 16.766 31.733 1.00 86.62 280 MET A O 1
ATOM 2216 N N . ALA A 1 281 ? -8.445 14.915 32.973 1.00 88.44 281 ALA A N 1
ATOM 2217 C CA . ALA A 1 281 ? -9.586 14.419 32.207 1.00 88.44 281 ALA A CA 1
ATOM 2218 C C . ALA A 1 281 ? -10.761 15.409 32.230 1.00 88.44 281 ALA A C 1
ATOM 2220 O O . ALA A 1 281 ? -11.324 15.737 31.187 1.00 88.44 281 ALA A O 1
ATOM 2221 N N . VAL A 1 282 ? -11.090 15.942 33.414 1.00 87.06 282 VAL A N 1
ATOM 2222 C CA . VAL A 1 282 ? -12.155 16.943 33.595 1.00 87.06 282 VAL A CA 1
ATOM 2223 C C . VAL A 1 282 ? -11.836 18.235 32.840 1.00 87.06 282 VAL A C 1
ATOM 2225 O O . VAL A 1 282 ? -12.705 18.785 32.164 1.00 87.06 282 VAL A O 1
ATOM 2228 N N . ALA A 1 283 ? -10.593 18.715 32.913 1.00 86.75 283 ALA A N 1
ATOM 2229 C CA . ALA A 1 283 ? -10.164 19.917 32.203 1.00 86.75 283 ALA A CA 1
ATOM 2230 C C . ALA A 1 283 ? -10.229 19.739 30.678 1.00 86.75 283 ALA A C 1
ATOM 2232 O O . ALA A 1 283 ? -10.754 20.608 29.981 1.00 86.75 283 ALA A O 1
ATOM 2233 N N . ALA A 1 284 ? -9.755 18.599 30.16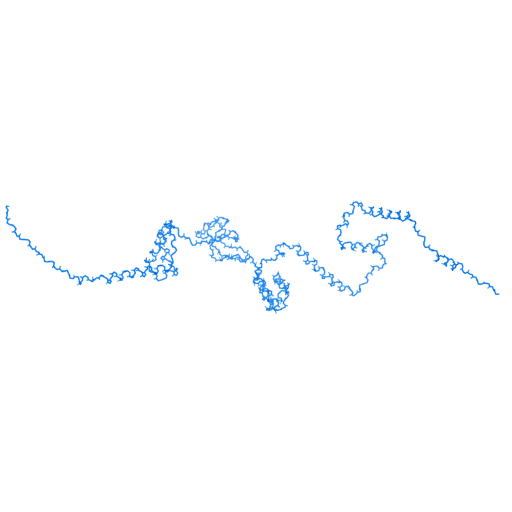5 1.00 86.25 284 ALA A N 1
ATOM 2234 C CA . ALA A 1 284 ? -9.810 18.274 28.744 1.00 86.25 284 ALA A CA 1
ATOM 2235 C C . ALA A 1 284 ? -11.261 18.164 28.243 1.00 86.25 284 ALA A C 1
ATOM 2237 O O . ALA A 1 284 ? -11.593 18.720 27.197 1.00 86.25 284 ALA A O 1
ATOM 2238 N N . TYR A 1 285 ? -12.142 17.534 29.027 1.00 85.31 285 TYR A N 1
ATOM 2239 C CA . TYR A 1 285 ? -13.569 17.428 28.721 1.00 85.31 285 TYR A CA 1
ATOM 2240 C C . TYR A 1 285 ? -14.256 18.800 28.676 1.00 85.31 285 TYR A C 1
ATOM 2242 O O . TYR A 1 285 ? -14.990 19.095 27.735 1.00 85.31 285 TYR A O 1
ATOM 2250 N N . LEU A 1 286 ? -13.998 19.673 29.657 1.00 86.69 286 LEU A N 1
ATOM 2251 C CA . LEU A 1 286 ? -14.557 21.029 29.686 1.00 86.69 286 LEU A CA 1
ATOM 2252 C C . LEU A 1 286 ? -14.014 21.906 28.552 1.00 86.69 286 LEU A C 1
ATOM 2254 O O . LEU A 1 286 ? -14.773 22.685 27.981 1.00 86.69 286 LEU A O 1
ATOM 2258 N N . SER A 1 287 ? -12.736 21.767 28.191 1.00 83.62 287 SER A N 1
ATOM 2259 C CA . SER A 1 287 ? -12.146 22.451 27.031 1.00 83.62 287 SER A CA 1
ATOM 2260 C C . SER A 1 287 ? -12.797 21.988 25.725 1.00 83.62 287 SER A C 1
ATOM 2262 O O . SER A 1 287 ? -13.227 22.824 24.928 1.00 83.62 287 SER A O 1
ATOM 2264 N N . ALA A 1 288 ? -12.972 20.673 25.550 1.00 82.06 288 ALA A N 1
ATOM 2265 C CA . ALA A 1 288 ? -13.653 20.098 24.394 1.00 82.06 288 ALA A CA 1
ATOM 2266 C C . ALA A 1 288 ? -15.131 20.516 24.318 1.00 82.06 288 ALA A C 1
ATOM 2268 O O . ALA A 1 288 ? -15.628 20.821 23.236 1.00 82.06 288 ALA A O 1
ATOM 2269 N N . LYS A 1 289 ? -15.827 20.581 25.461 1.00 83.00 289 LYS A N 1
ATOM 2270 C CA . LYS A 1 289 ? -17.233 21.001 25.553 1.00 83.00 289 LYS A CA 1
ATOM 2271 C C . LYS A 1 289 ? -17.426 22.498 25.296 1.00 83.00 289 LYS A C 1
ATOM 2273 O O . LYS A 1 289 ? -18.403 22.879 24.663 1.00 83.00 289 LYS A O 1
ATOM 2278 N N . ASN A 1 290 ? -16.510 23.339 25.775 1.00 77.81 290 ASN A N 1
ATOM 2279 C CA . ASN A 1 290 ? -16.620 24.798 25.676 1.00 77.81 290 ASN A CA 1
ATOM 2280 C C . ASN A 1 290 ? -15.968 25.376 24.405 1.00 77.81 290 ASN A C 1
ATOM 2282 O O . ASN A 1 290 ? -15.933 26.595 24.247 1.00 77.81 290 ASN A O 1
ATOM 2286 N N . GLY A 1 291 ? -15.424 24.535 23.517 1.00 63.25 291 GLY A N 1
ATOM 2287 C CA . GLY A 1 291 ? -14.892 24.942 22.210 1.00 63.25 291 GLY A CA 1
ATOM 2288 C C . GLY A 1 291 ? -13.626 25.810 22.242 1.00 63.25 291 GLY A C 1
ATOM 2289 O O . GLY A 1 291 ? -13.194 26.284 21.195 1.00 63.25 291 GLY A O 1
ATOM 2290 N N . LYS A 1 292 ? -13.006 26.024 23.410 1.00 52.34 292 LYS A N 1
ATOM 2291 C CA . LYS A 1 292 ? -11.730 26.746 23.540 1.00 52.34 292 LYS A CA 1
ATOM 2292 C C . LYS A 1 292 ? -10.585 25.739 23.558 1.00 52.34 292 LYS A C 1
ATOM 2294 O O . LYS A 1 292 ? -10.272 25.166 24.603 1.00 52.34 292 LYS A O 1
ATOM 2299 N N . SER A 1 293 ? -9.983 25.511 22.395 1.00 45.88 293 SER A N 1
ATOM 2300 C CA . SER A 1 293 ? -8.740 24.755 22.250 1.00 45.88 293 SER A CA 1
ATOM 2301 C C . SER A 1 293 ? -7.557 25.632 22.664 1.00 45.88 293 SER A C 1
ATOM 2303 O O . SER A 1 293 ? -6.972 26.327 21.835 1.00 45.88 293 SER A O 1
A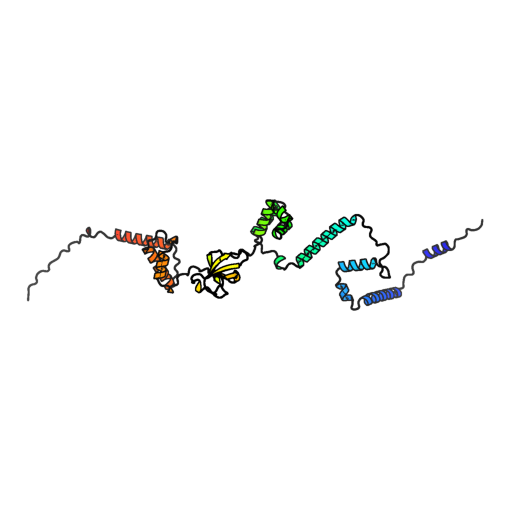TOM 2305 N N . GLU A 1 294 ? -7.215 25.635 23.949 1.00 50.72 294 GLU A N 1
ATOM 2306 C CA . GLU A 1 294 ? -5.891 26.092 24.370 1.00 50.72 294 GLU A CA 1
ATOM 2307 C C . GLU A 1 294 ? -4.919 24.927 24.187 1.00 50.72 294 GLU A C 1
ATOM 2309 O O . GLU A 1 294 ? -5.047 23.885 24.828 1.00 50.72 294 GLU A O 1
ATOM 2314 N N . GLU A 1 295 ? -3.975 25.087 23.264 1.00 49.25 295 GLU A N 1
ATOM 2315 C CA . GLU A 1 295 ? -2.829 24.200 23.104 1.00 49.25 295 GLU A CA 1
ATOM 2316 C C . GLU A 1 295 ? -2.018 24.242 24.406 1.00 49.25 295 GLU A C 1
ATOM 2318 O O . GLU A 1 295 ? -1.412 25.257 24.768 1.00 49.25 295 GLU A O 1
ATOM 2323 N N . VAL A 1 296 ? -2.119 23.170 25.195 1.00 49.19 296 VAL A N 1
ATOM 2324 C CA . VAL A 1 296 ? -1.539 23.122 26.537 1.00 49.19 296 VAL A CA 1
ATOM 2325 C C . VAL A 1 296 ? -0.063 22.752 26.428 1.00 49.19 296 VAL A C 1
ATOM 2327 O O . VAL A 1 296 ? 0.326 21.606 26.629 1.00 49.19 296 VAL A O 1
ATOM 2330 N N . ASP A 1 297 ? 0.767 23.747 26.119 1.00 46.69 297 ASP A N 1
ATOM 2331 C CA . ASP A 1 297 ? 2.221 23.634 26.202 1.00 46.69 297 ASP A CA 1
ATOM 2332 C C . ASP A 1 297 ? 2.644 23.195 27.614 1.00 46.69 297 ASP A C 1
ATOM 2334 O O . ASP A 1 297 ? 2.363 23.871 28.612 1.00 46.69 297 ASP A O 1
ATOM 2338 N N . GLU A 1 298 ? 3.399 22.099 27.714 1.00 54.03 298 GLU A N 1
ATOM 2339 C CA . GLU A 1 298 ? 3.916 21.531 28.973 1.00 54.03 298 GLU A CA 1
ATOM 2340 C C . GLU A 1 298 ? 4.679 22.565 29.835 1.00 54.03 298 GLU A C 1
ATOM 2342 O O . GLU A 1 298 ? 4.703 22.504 31.072 1.00 54.03 298 GLU A O 1
ATOM 2347 N N . LYS A 1 299 ? 5.248 23.589 29.186 1.00 52.47 299 LYS A N 1
ATOM 2348 C CA . LYS A 1 299 ? 5.930 24.723 29.826 1.00 52.47 299 LYS A CA 1
ATOM 2349 C C . LYS A 1 299 ? 4.968 25.649 30.585 1.00 52.47 299 LYS A C 1
ATOM 2351 O O . LYS A 1 299 ? 5.324 26.138 31.654 1.00 52.47 299 LYS A O 1
ATOM 2356 N N . LYS A 1 300 ? 3.735 25.866 30.106 1.00 52.72 300 LYS A N 1
ATOM 2357 C CA . LYS A 1 300 ? 2.732 26.687 30.815 1.00 52.72 300 LYS A CA 1
ATOM 2358 C C . LYS A 1 300 ? 2.187 25.979 32.056 1.00 52.72 300 LYS A C 1
ATOM 2360 O O . LYS A 1 300 ? 1.979 26.625 33.083 1.00 52.72 300 LYS A O 1
ATOM 2365 N N . ILE A 1 301 ? 2.010 24.657 32.009 1.00 55.81 301 ILE A N 1
ATOM 2366 C CA . ILE A 1 301 ? 1.552 23.873 33.172 1.00 55.81 301 ILE A CA 1
ATOM 2367 C C . ILE A 1 301 ? 2.597 23.934 34.296 1.00 55.81 301 ILE A C 1
ATOM 2369 O O . ILE A 1 301 ? 2.275 24.231 35.443 1.00 55.81 301 ILE A O 1
ATOM 2373 N N . THR A 1 302 ? 3.873 23.724 33.968 1.00 56.81 302 THR A N 1
ATOM 2374 C CA . THR A 1 302 ? 4.967 23.779 34.954 1.00 56.81 302 THR A CA 1
ATOM 2375 C C . THR A 1 302 ? 5.164 25.185 35.533 1.00 56.81 302 THR A C 1
ATOM 2377 O O . THR A 1 302 ? 5.344 25.329 36.746 1.00 56.81 302 THR A O 1
ATOM 2380 N N . LEU A 1 303 ? 5.049 26.233 34.708 1.00 54.75 303 LEU A N 1
ATOM 2381 C CA . LEU A 1 303 ? 5.088 27.631 35.154 1.00 54.75 303 LEU A CA 1
ATOM 2382 C C . LEU A 1 303 ? 3.922 27.979 36.093 1.00 54.75 303 LEU A C 1
ATOM 2384 O O . LEU A 1 303 ? 4.148 28.566 37.152 1.00 54.75 303 LEU A O 1
ATOM 2388 N N . THR A 1 304 ? 2.691 27.584 35.761 1.00 61.03 304 THR A N 1
ATOM 2389 C CA . THR A 1 304 ? 1.504 27.891 36.582 1.00 61.03 304 THR A CA 1
ATOM 2390 C C . THR A 1 304 ? 1.501 27.145 37.916 1.00 61.03 304 THR A C 1
ATOM 2392 O O . THR A 1 304 ? 1.175 27.744 38.942 1.00 61.03 304 THR A O 1
ATOM 2395 N N . THR A 1 305 ? 1.942 25.884 37.947 1.00 68.56 305 THR A N 1
ATOM 2396 C CA . THR A 1 305 ? 2.124 25.128 39.196 1.00 68.56 305 THR A CA 1
ATOM 2397 C C . THR A 1 305 ? 3.179 25.787 40.086 1.00 68.56 305 THR A C 1
ATOM 2399 O O . THR A 1 305 ? 2.918 26.052 41.259 1.00 68.56 305 THR A O 1
ATOM 2402 N N . LYS A 1 306 ? 4.329 26.183 39.520 1.00 71.19 306 LYS A N 1
ATOM 2403 C CA . LYS A 1 306 ? 5.400 26.861 40.269 1.00 71.19 306 LYS A CA 1
ATOM 2404 C C . LYS A 1 306 ? 4.974 28.240 40.787 1.00 71.19 306 LYS A C 1
ATOM 2406 O O . LYS A 1 306 ? 5.378 28.634 41.879 1.00 71.19 306 LYS A O 1
ATOM 2411 N N . MET A 1 307 ? 4.141 28.967 40.041 1.00 68.38 307 MET A N 1
ATOM 2412 C CA . MET A 1 307 ? 3.565 30.241 40.486 1.00 68.38 307 MET A CA 1
ATOM 2413 C C . MET A 1 307 ? 2.550 30.057 41.619 1.00 68.38 307 MET A C 1
ATOM 2415 O O . MET A 1 307 ? 2.596 30.819 42.583 1.00 68.38 307 MET A O 1
ATOM 2419 N N . LYS A 1 308 ? 1.684 29.035 41.554 1.00 72.31 308 LYS A N 1
ATOM 2420 C CA . LYS A 1 308 ? 0.741 28.707 42.638 1.00 72.31 308 LYS A CA 1
ATOM 2421 C C . LYS A 1 308 ? 1.464 28.279 43.916 1.00 72.31 308 LYS A C 1
ATOM 2423 O O . LYS A 1 308 ? 1.106 28.768 44.983 1.00 72.31 308 LYS A O 1
ATOM 2428 N N . GLN A 1 309 ? 2.513 27.457 43.810 1.00 72.00 309 GLN A N 1
ATOM 2429 C CA . GLN A 1 309 ? 3.355 27.086 44.956 1.00 72.00 309 GLN A CA 1
ATOM 2430 C C . GLN A 1 309 ? 4.006 28.324 45.584 1.00 72.00 309 GLN A C 1
ATOM 2432 O O . GLN A 1 309 ? 3.859 28.562 46.775 1.00 72.00 309 GLN A O 1
ATOM 2437 N N . ARG A 1 310 ? 4.623 29.189 44.766 1.00 75.75 310 ARG A N 1
ATOM 2438 C CA . ARG A 1 310 ? 5.244 30.434 45.244 1.00 75.75 310 ARG A CA 1
ATOM 2439 C C . ARG A 1 310 ? 4.246 31.389 45.898 1.00 75.75 310 ARG A C 1
ATOM 2441 O O . ARG A 1 310 ? 4.602 32.060 46.862 1.00 75.75 310 ARG A O 1
ATOM 2448 N N . ALA A 1 311 ? 3.020 31.475 45.383 1.00 74.06 311 ALA A N 1
ATOM 2449 C CA . ALA A 1 311 ? 1.962 32.277 45.990 1.00 74.06 311 ALA A CA 1
ATOM 2450 C C . ALA A 1 311 ? 1.532 31.708 47.352 1.00 74.06 311 ALA A C 1
ATOM 2452 O O . ALA A 1 311 ? 1.389 32.468 48.308 1.00 74.06 311 ALA A O 1
ATOM 2453 N N . PHE A 1 312 ? 1.402 30.382 47.458 1.00 71.50 312 PHE A N 1
ATOM 2454 C CA . PHE A 1 312 ? 1.092 29.690 48.708 1.00 71.50 312 PHE A CA 1
ATOM 2455 C C . PHE A 1 312 ? 2.206 29.859 49.752 1.00 71.50 312 PHE A C 1
ATOM 2457 O O . PHE A 1 312 ? 1.936 30.249 50.886 1.00 71.50 312 PHE A O 1
ATOM 2464 N N . ASP A 1 313 ? 3.467 29.685 49.351 1.00 76.25 313 ASP A N 1
ATOM 2465 C CA . ASP A 1 313 ? 4.630 29.873 50.224 1.00 76.25 313 ASP A CA 1
ATOM 2466 C C . ASP A 1 313 ? 4.741 31.326 50.707 1.00 76.25 313 ASP A C 1
ATOM 2468 O O . ASP A 1 313 ? 5.053 31.588 51.869 1.00 76.25 313 ASP A O 1
ATOM 2472 N N . ARG A 1 314 ? 4.436 32.300 49.837 1.00 73.31 314 ARG A N 1
ATOM 2473 C CA . ARG A 1 314 ? 4.435 33.727 50.193 1.00 73.31 314 ARG A CA 1
ATOM 2474 C C . ARG A 1 314 ? 3.299 34.083 51.155 1.00 73.31 314 ARG A C 1
ATOM 2476 O O . ARG A 1 314 ? 3.521 34.881 52.067 1.00 73.31 314 ARG A O 1
ATOM 2483 N N . ALA A 1 315 ? 2.122 33.479 50.992 1.00 67.12 315 ALA A N 1
ATOM 2484 C CA . ALA A 1 315 ? 1.006 33.625 51.925 1.00 67.12 315 ALA A CA 1
ATOM 2485 C C . ALA A 1 315 ? 1.344 33.023 53.300 1.00 67.12 315 ALA A C 1
ATOM 2487 O O . ALA A 1 315 ? 1.137 33.668 54.325 1.00 67.12 315 ALA A O 1
ATOM 2488 N N . ASN A 1 316 ? 1.972 31.846 53.332 1.00 66.25 316 ASN A N 1
ATOM 2489 C CA . ASN A 1 316 ? 2.402 31.220 54.584 1.00 66.25 316 ASN A CA 1
ATOM 2490 C C . ASN A 1 316 ? 3.535 31.985 55.282 1.00 66.25 316 ASN A C 1
ATOM 2492 O O . ASN A 1 316 ? 3.591 32.015 56.505 1.00 66.25 316 ASN A O 1
ATOM 2496 N N . LYS A 1 317 ? 4.418 32.649 54.527 1.00 65.44 317 LYS A N 1
ATOM 2497 C CA . LYS A 1 317 ? 5.507 33.460 55.096 1.00 65.44 317 LYS A CA 1
ATOM 2498 C C . LYS A 1 317 ? 5.031 34.802 55.670 1.00 65.44 317 LYS A C 1
ATOM 2500 O O . LYS A 1 317 ? 5.707 35.375 56.518 1.00 65.44 317 LYS A O 1
ATOM 2505 N N . THR A 1 318 ? 3.894 35.318 55.198 1.00 60.78 318 THR A N 1
ATOM 2506 C CA . THR A 1 318 ? 3.290 36.578 55.677 1.00 60.78 318 THR A CA 1
ATOM 2507 C C . THR A 1 318 ? 2.245 36.365 56.773 1.00 60.78 318 THR A C 1
ATOM 2509 O O . THR A 1 318 ? 1.988 37.278 57.559 1.00 60.78 318 THR A O 1
ATOM 2512 N N . ALA A 1 319 ? 1.691 35.157 56.889 1.00 61.44 319 ALA A N 1
ATOM 2513 C CA . ALA A 1 319 ? 0.845 34.763 58.003 1.00 61.44 319 ALA A CA 1
ATOM 2514 C C . ALA A 1 319 ? 1.693 34.545 59.269 1.00 61.44 319 ALA A C 1
ATOM 2516 O O . ALA A 1 319 ? 2.326 33.507 59.449 1.00 61.44 319 ALA A O 1
ATOM 2517 N N . LYS A 1 320 ? 1.708 35.528 60.178 1.00 59.41 320 LYS A N 1
ATOM 2518 C CA . LYS A 1 320 ? 2.263 35.325 61.526 1.00 59.41 320 LYS A CA 1
ATOM 2519 C C . LYS A 1 320 ? 1.460 34.217 62.230 1.00 59.41 320 LYS A C 1
ATOM 2521 O O . LYS A 1 320 ? 0.227 34.248 62.158 1.00 59.41 320 LYS A O 1
ATOM 2526 N N . PRO A 1 321 ? 2.104 33.254 62.917 1.00 60.03 321 PRO A N 1
ATOM 2527 C CA . PRO A 1 321 ? 1.379 32.225 63.653 1.00 60.03 321 PRO A CA 1
ATOM 2528 C C . PRO A 1 321 ? 0.483 32.895 64.700 1.00 60.03 321 PRO A C 1
ATOM 2530 O O . PRO A 1 321 ? 0.894 33.853 65.357 1.00 60.03 321 PRO A O 1
ATOM 2533 N N . LYS A 1 322 ? -0.748 32.392 64.863 1.00 57.44 322 LYS A N 1
ATOM 2534 C CA . LYS A 1 322 ? -1.759 32.952 65.783 1.00 57.44 322 LYS A CA 1
ATOM 2535 C C . LYS A 1 322 ? -1.262 33.086 67.235 1.00 57.44 322 LYS A C 1
ATOM 2537 O O . LYS A 1 322 ? -1.839 33.854 67.992 1.00 57.44 322 LYS A O 1
ATOM 2542 N N . SER A 1 323 ? -0.179 32.397 67.605 1.00 60.50 323 SER A N 1
ATOM 2543 C CA . SER A 1 323 ? 0.492 32.493 68.908 1.00 60.50 323 SER A CA 1
ATOM 2544 C C . SER A 1 323 ? 1.315 33.776 69.129 1.00 60.50 323 SER A C 1
ATOM 2546 O O . SER A 1 323 ? 1.652 34.066 70.269 1.00 60.50 323 SER A O 1
ATOM 2548 N N . MET A 1 324 ? 1.627 34.561 68.086 1.00 55.97 324 MET A N 1
ATOM 2549 C CA . MET A 1 324 ? 2.407 35.814 68.184 1.00 55.97 324 MET A CA 1
ATOM 2550 C C . MET A 1 324 ? 1.574 37.094 68.001 1.00 55.97 324 MET A C 1
ATOM 2552 O O . MET A 1 324 ? 2.130 38.193 67.940 1.00 55.97 324 MET A O 1
ATOM 2556 N N . VAL A 1 325 ? 0.247 36.992 67.900 1.00 59.06 325 VAL A N 1
ATOM 2557 C CA . VAL A 1 325 ? -0.626 38.170 67.807 1.00 59.06 325 VAL A CA 1
ATOM 2558 C C . VAL A 1 325 ? -1.002 38.611 69.221 1.00 59.06 325 VAL A C 1
ATOM 2560 O O . VAL A 1 325 ? -2.005 38.169 69.775 1.00 59.06 325 VAL A O 1
ATOM 2563 N N . SER A 1 326 ? -0.197 39.485 69.828 1.00 62.78 326 SER A N 1
ATOM 2564 C CA . SER A 1 326 ? -0.601 40.181 71.050 1.00 62.78 326 SER A CA 1
ATOM 2565 C C . SER A 1 326 ? -1.628 41.260 70.696 1.00 62.78 326 SER A C 1
ATOM 2567 O O . SER A 1 326 ? -1.317 42.300 70.114 1.00 62.78 326 SER A O 1
ATOM 2569 N N . LEU A 1 327 ? -2.896 41.004 71.018 1.00 63.88 327 LEU A N 1
ATOM 2570 C CA . LEU A 1 327 ? -3.944 42.020 70.964 1.00 63.88 327 LEU A CA 1
ATOM 2571 C C . LEU A 1 327 ? -3.627 43.078 72.030 1.00 63.88 327 LEU A C 1
ATOM 2573 O O . LEU A 1 327 ? -3.631 42.781 73.225 1.00 63.88 327 LEU A O 1
ATOM 2577 N N . LYS A 1 328 ? -3.336 44.319 71.617 1.00 64.44 328 LYS A N 1
ATOM 2578 C CA . LYS A 1 328 ? -3.231 45.446 72.553 1.00 64.44 328 LYS A CA 1
ATOM 2579 C C . LYS A 1 328 ? -4.594 45.622 73.225 1.00 64.44 328 LYS A C 1
ATOM 2581 O O . LYS A 1 328 ? -5.570 45.961 72.561 1.00 64.44 328 LYS A O 1
ATOM 2586 N N . LYS A 1 329 ? -4.664 45.358 74.531 1.00 63.22 329 LYS A N 1
ATOM 2587 C CA . LYS A 1 329 ? -5.868 45.548 75.348 1.00 63.22 329 LYS A CA 1
ATOM 2588 C C . LYS A 1 329 ? -6.222 47.039 75.313 1.00 63.22 329 LYS A C 1
ATOM 2590 O O . LYS A 1 329 ? -5.469 47.858 75.832 1.00 63.22 329 LYS A O 1
ATOM 2595 N N . ALA A 1 330 ? -7.306 47.399 74.631 1.00 65.69 330 ALA A N 1
ATOM 2596 C CA . ALA A 1 330 ? -7.772 48.781 74.587 1.00 65.69 330 ALA A CA 1
ATOM 2597 C C . ALA A 1 330 ? -8.151 49.241 76.011 1.00 65.69 330 ALA A C 1
ATOM 2599 O O . ALA A 1 330 ? -8.751 48.452 76.749 1.00 65.69 330 ALA A O 1
ATOM 2600 N N . PRO A 1 331 ? -7.822 50.478 76.429 1.00 61.53 331 PRO A N 1
ATOM 2601 C CA . PRO A 1 331 ? -8.275 50.997 77.711 1.00 61.53 331 PRO A CA 1
ATOM 2602 C C . PRO A 1 331 ? -9.790 51.212 77.642 1.00 61.53 331 PRO A C 1
ATOM 2604 O O . PRO A 1 331 ? -10.277 52.136 76.992 1.00 61.53 331 PRO A O 1
ATOM 2607 N N . PHE A 1 332 ? -10.549 50.330 78.288 1.00 61.22 332 PHE A N 1
ATOM 2608 C CA . PHE A 1 332 ? -11.994 50.474 78.414 1.00 61.22 332 PHE A CA 1
ATOM 2609 C C . PHE A 1 332 ? -12.280 51.633 79.377 1.00 61.22 332 PHE A C 1
ATOM 2611 O O . PHE A 1 332 ? -12.119 51.504 80.590 1.00 61.22 332 PHE A O 1
ATOM 2618 N N . LYS A 1 333 ? -12.641 52.799 78.835 1.00 70.75 333 LYS A N 1
ATOM 2619 C CA . LYS A 1 333 ? -13.023 53.976 79.620 1.00 70.75 333 LYS A CA 1
ATOM 2620 C C . LYS A 1 333 ? -14.501 53.832 79.982 1.00 70.75 333 LYS A C 1
ATOM 2622 O O . LYS A 1 333 ? -15.366 53.992 79.128 1.00 70.75 333 LYS A O 1
ATOM 2627 N N . ILE A 1 334 ? -14.776 53.464 81.231 1.00 67.25 334 ILE A N 1
ATOM 2628 C CA . ILE A 1 334 ? -16.138 53.352 81.768 1.00 67.25 334 ILE A CA 1
ATOM 2629 C C . ILE A 1 334 ? -16.739 54.771 81.803 1.00 67.25 334 ILE A C 1
ATOM 2631 O O . ILE A 1 334 ? -16.137 55.646 82.433 1.00 67.25 334 ILE A O 1
ATOM 2635 N N . PRO A 1 335 ? -17.872 55.052 81.133 1.00 69.81 335 PRO A N 1
ATOM 2636 C CA . PRO A 1 335 ? -18.523 56.353 81.241 1.00 69.81 335 PRO A CA 1
ATOM 2637 C C . PRO A 1 335 ? -19.102 56.547 82.657 1.00 69.81 335 PRO A C 1
ATOM 2639 O O . PRO A 1 335 ? -19.604 55.586 83.250 1.00 69.81 335 PRO A O 1
ATOM 2642 N N . PRO A 1 336 ? -19.029 57.761 83.233 1.00 65.81 336 PRO A N 1
ATOM 2643 C CA . PRO A 1 336 ? -19.540 58.026 84.574 1.00 65.81 336 PRO A CA 1
ATOM 2644 C C . PRO A 1 336 ? -21.059 57.828 84.627 1.00 65.81 336 PRO A C 1
ATOM 2646 O O . PRO A 1 336 ? -21.777 58.216 83.705 1.00 65.81 336 PRO A O 1
ATOM 2649 N N . LYS A 1 337 ? -21.548 57.241 85.727 1.00 62.22 337 LYS A N 1
ATOM 2650 C CA . LYS A 1 337 ? -22.982 57.108 86.015 1.00 62.22 337 LYS A CA 1
ATOM 2651 C C . LYS A 1 337 ? -23.613 58.503 86.085 1.00 62.22 337 LYS A C 1
ATOM 2653 O O . LYS A 1 337 ? -23.444 59.215 87.074 1.00 62.22 337 LYS A O 1
ATOM 2658 N N . GLY A 1 338 ? -24.311 58.885 85.020 1.00 59.62 338 GLY A N 1
ATOM 2659 C CA . GLY A 1 338 ? -25.192 60.044 85.006 1.00 59.62 338 GLY A CA 1
ATOM 2660 C C . GLY A 1 338 ? -26.349 59.832 85.977 1.00 59.62 338 GLY A C 1
ATOM 2661 O O . GLY A 1 338 ? -26.951 58.760 86.011 1.00 59.62 338 GLY A O 1
ATOM 2662 N N . LYS A 1 339 ? -26.583 60.857 86.797 1.00 52.50 339 LYS A N 1
ATOM 2663 C CA . LYS A 1 339 ? -27.693 60.998 87.741 1.00 52.50 339 LYS A CA 1
ATOM 2664 C C . LYS A 1 339 ? -29.029 61.036 86.990 1.00 52.50 339 LYS A C 1
ATOM 2666 O O . LYS A 1 339 ? -29.057 61.335 85.801 1.00 52.50 339 LYS A O 1
ATOM 2671 N N . GLY A 1 340 ? -30.088 60.674 87.707 1.00 53.72 340 GLY A N 1
ATOM 2672 C CA . GLY A 1 340 ? -31.386 60.310 87.153 1.00 53.72 340 GLY A CA 1
ATOM 2673 C C . GLY A 1 340 ? -32.205 61.446 86.559 1.00 53.72 340 GLY A C 1
ATOM 2674 O O . GLY A 1 340 ? -31.820 62.607 86.650 1.00 53.72 340 GLY A O 1
ATOM 2675 N N . TYR A 1 341 ? -33.353 61.043 86.020 1.00 46.06 341 TYR A N 1
ATOM 2676 C CA . TYR A 1 341 ? -34.673 61.561 86.373 1.00 46.06 341 TYR A CA 1
ATOM 2677 C C . TYR A 1 341 ? -35.644 60.384 86.426 1.00 46.06 341 TYR A C 1
ATOM 2679 O O . TYR A 1 341 ? -35.464 59.461 85.595 1.00 46.06 341 TYR A O 1
#

Foldseek 3Di:
DDDDDDDVVVVVVVVVVPPDPPDDDPVRVVVVVVVVVVVVVVVVPPVVVVVVVDDPVNVVVVVVQVVQADPVSHGDPPPPDDDPPVVVVVVVVVVVVVVVVVVVVVLVPDPVCVVPAAQFDVVLVVVLVVLCVVVVHDPVLLVVLLVCVPDPVSVVQCVDPSSVVSNVSVVVGRPPVPPPPDDDAQFWWAFCDDPRHRAIWGFHDDPVPQKTKIAGPPDDQVPQPDPVRIDIDGNVRIHGPPPPVPPDALVVDLVVLLVCLQPDPPPVCPPPDSVVSSVVSVVVSVCNVVVPDDPDDPVVVVVVVVVVVVVVVVVVVPDDPPVPDDDDDPPDDDDDDDDDD

Radius of gyration: 51.81 Å; chains: 1; bounding box: 90×84×198 Å